Protein AF-A0AAV7MSV9-F1 (afdb_monomer)

pLDDT: mean 85.51, std 10.19, range [56.06, 96.44]

Sequence (179 aa):
MFDPTLIHHPNSTEWSPCEHVATYVTSKLRQPLDKLSRSRLRSEWPRPALPSNITATPSIDPNMLLFFTKFGKDPKKRVESLDHCQDKLLDLYGPLTSILDLAEEARIEGTNVDPVVLSNCAQRAICLLGNANSAMAQKRRKRLLLKIDPKLSNLASKEAGQEANGLLFGDSFIKDLSN

Secondary structure (DSSP, 8-state):
---GGG---SS-S-----HHHHHHHHHHTTPPPPHHHHHHHHHHSPPP--GGGTTSPPPPPHHHHHHHHHTT---HHHHHHHHHHHHHHHTTHHHHHHHHHHHHHHHHHT-PPPHHHHHHHHHHHHHHHHHHHHHHHHHHHHHHHHHH-GGGGGGGGS---GGGTT-SS-HHHHHHHT-

Foldseek 3Di:
DDDPVPDDPVPPPDDDDPPVVVVLLLVQLQDADDPVRLVVLCVVFPADDDPPPPLAQDDDDPVVCVVCVVVVDRCCVVVVLVSVLVNLLSSLRRLVVVLVVQVVVCVVVVHDRDVVSNVVSVSSSSNSNNNSNNSVLLVVQLVVVVVVPNVCSVVSNPGPPPQQVPPSQRPVNVVVVVD

Mean predicted aligned error: 7.22 Å

Nearest PDB structures (foldseek):
  2v0x-assembly1_A  TM=6.665E-01  e=8.083E-03  Mus musculus
  6c9k-assembly1_R  TM=3.406E-01  e=8.714E+00  synthetic construct

Radius of gyration: 20.29 Å; Cα contacts (8 Å, |Δi|>4): 143; chains: 1; bounding box: 52×47×54 Å

Solvent-accessible surface area (backbone atoms only — not comparable to full-atom values): 10341 Å² total; per-residue (Å²): 134,92,62,80,88,74,70,68,66,94,60,79,86,76,81,78,71,59,67,71,57,45,52,51,50,65,64,28,48,64,34,67,65,55,74,65,62,48,51,51,53,42,70,78,33,48,62,71,92,54,81,90,52,74,70,53,67,81,72,82,53,70,68,56,54,59,52,38,52,77,71,78,41,77,61,58,75,64,48,58,58,49,45,56,36,48,43,34,52,42,54,30,44,10,30,52,50,49,51,51,49,46,53,48,50,19,64,74,72,73,52,79,69,58,66,67,61,51,49,54,28,52,54,48,30,43,40,34,47,2,24,20,45,32,50,46,50,29,51,53,39,26,59,54,32,47,73,76,40,65,82,50,34,72,59,23,75,60,76,45,53,84,85,16,76,87,46,89,48,28,73,74,46,57,63,65,75,77,111

Organism: Pleurodeles waltl (NCBI:txid8319)

Structure (mmCIF, N/CA/C/O backbone):
data_AF-A0AAV7MSV9-F1
#
_entry.id   AF-A0AAV7MSV9-F1
#
loop_
_atom_site.group_PDB
_atom_site.id
_atom_site.type_symbol
_atom_site.label_atom_id
_atom_site.label_alt_id
_atom_site.label_comp_id
_atom_site.label_asym_id
_atom_site.label_entity_id
_atom_site.label_seq_id
_atom_site.pdbx_PDB_ins_code
_atom_site.Cartn_x
_atom_site.Cartn_y
_atom_site.Cartn_z
_atom_site.occupancy
_atom_site.B_iso_or_equiv
_atom_site.auth_seq_id
_atom_site.auth_comp_id
_atom_site.auth_asym_id
_atom_site.auth_atom_id
_atom_site.pdbx_PDB_model_num
ATOM 1 N N . MET A 1 1 ? -24.939 3.455 5.334 1.00 56.06 1 MET A N 1
ATOM 2 C CA . MET A 1 1 ? -24.531 3.723 3.936 1.00 56.06 1 MET A CA 1
ATOM 3 C C . MET A 1 1 ? -23.623 4.940 3.963 1.00 56.06 1 MET A C 1
ATOM 5 O O . MET A 1 1 ? -23.997 5.911 4.602 1.00 56.06 1 MET A O 1
ATOM 9 N N . PHE A 1 2 ? -22.425 4.856 3.388 1.00 66.31 2 PHE A N 1
ATOM 10 C CA . PHE A 1 2 ? -21.470 5.969 3.343 1.00 66.31 2 PHE A CA 1
ATOM 11 C C . PHE A 1 2 ? -21.874 6.963 2.245 1.00 66.31 2 PHE A C 1
ATOM 13 O O . PHE A 1 2 ? -22.124 6.535 1.119 1.00 66.31 2 PHE A O 1
ATOM 20 N N . ASP A 1 3 ? -21.931 8.256 2.570 1.00 75.31 3 ASP A N 1
ATOM 21 C CA . ASP A 1 3 ? -22.192 9.343 1.622 1.00 75.31 3 ASP A CA 1
ATOM 22 C C . ASP A 1 3 ? -20.957 10.266 1.540 1.00 75.31 3 ASP A C 1
ATOM 24 O O . ASP A 1 3 ? -20.647 10.960 2.513 1.00 75.31 3 ASP A O 1
ATOM 28 N N . PRO A 1 4 ? -20.229 10.285 0.408 1.00 70.62 4 PRO A N 1
ATOM 29 C CA . PRO A 1 4 ? -19.021 11.091 0.254 1.00 70.62 4 PRO A CA 1
ATOM 30 C C . PRO A 1 4 ? -19.283 12.604 0.279 1.00 70.62 4 PRO A C 1
ATOM 32 O O . PRO A 1 4 ? -18.341 13.369 0.483 1.00 70.62 4 PRO A O 1
ATOM 35 N N . THR A 1 5 ? -20.530 13.051 0.099 1.00 73.81 5 THR A N 1
ATOM 36 C CA . THR A 1 5 ? -20.892 14.478 0.129 1.00 73.81 5 THR A CA 1
ATOM 37 C C . THR A 1 5 ? -20.923 15.064 1.539 1.00 73.81 5 THR A C 1
ATOM 39 O O . THR A 1 5 ? -20.882 16.279 1.693 1.00 73.81 5 THR A O 1
ATOM 42 N N . LEU A 1 6 ? -20.921 14.213 2.570 1.00 68.44 6 LEU A N 1
ATOM 43 C CA . LEU A 1 6 ? -20.901 14.625 3.976 1.00 68.44 6 LEU A CA 1
ATOM 44 C C . LEU A 1 6 ? -19.478 14.805 4.531 1.00 68.44 6 LEU A C 1
ATOM 46 O O . LEU A 1 6 ? -19.308 15.178 5.693 1.00 68.44 6 LEU A O 1
ATOM 50 N N . ILE A 1 7 ? -18.439 14.547 3.726 1.00 63.84 7 ILE A N 1
ATOM 51 C CA . ILE A 1 7 ? -17.046 14.731 4.139 1.00 63.84 7 ILE A CA 1
ATOM 52 C C . ILE A 1 7 ? -16.669 16.201 3.967 1.00 63.84 7 ILE A C 1
ATOM 54 O O . ILE A 1 7 ? -16.191 16.629 2.917 1.00 63.84 7 ILE A O 1
ATOM 58 N N . HIS A 1 8 ? -16.830 16.973 5.035 1.00 61.22 8 HIS A N 1
ATOM 59 C CA . HIS A 1 8 ? -16.269 18.312 5.123 1.00 61.22 8 HIS A CA 1
ATOM 60 C C . HIS A 1 8 ? -15.162 18.329 6.170 1.00 61.22 8 HIS A C 1
ATOM 62 O O . HIS A 1 8 ? -15.413 18.177 7.364 1.00 61.22 8 HIS A O 1
ATOM 68 N N . HIS A 1 9 ? -13.918 18.537 5.728 1.00 62.22 9 HIS A N 1
ATOM 69 C CA . HIS A 1 9 ? -12.891 19.007 6.648 1.00 62.22 9 HIS A CA 1
ATOM 70 C C . HIS A 1 9 ? -13.276 20.442 7.047 1.00 62.22 9 HIS A C 1
ATOM 72 O O . HIS A 1 9 ? -13.425 21.272 6.148 1.00 62.22 9 HIS A O 1
ATOM 78 N N . PRO A 1 10 ? -13.442 20.762 8.343 1.00 62.03 10 PRO A N 1
ATOM 79 C CA . PRO A 1 10 ? -14.011 22.041 8.783 1.00 62.03 10 PRO A CA 1
ATOM 80 C C . PRO A 1 10 ? -13.219 23.282 8.325 1.00 62.03 10 PRO A C 1
ATOM 82 O O . PRO A 1 10 ? -13.766 24.376 8.315 1.00 62.03 10 PRO A O 1
ATOM 85 N N . ASN A 1 11 ? -11.969 23.107 7.872 1.00 57.50 11 ASN A N 1
ATOM 86 C CA . ASN A 1 11 ? -11.081 24.166 7.377 1.00 57.50 11 ASN A CA 1
ATOM 87 C C . ASN A 1 11 ? -10.547 23.820 5.971 1.00 57.50 11 ASN A C 1
ATOM 89 O O . ASN A 1 11 ? -9.389 23.432 5.829 1.00 57.50 11 ASN A O 1
ATOM 93 N N . SER A 1 12 ? -11.398 23.827 4.940 1.00 66.06 12 SER A N 1
ATOM 94 C CA . SER A 1 12 ? -11.126 23.126 3.670 1.00 66.06 12 SER A CA 1
ATOM 95 C C . SER A 1 12 ? -10.281 23.868 2.616 1.00 66.06 12 SER A C 1
ATOM 97 O O . SER A 1 12 ? -10.217 23.392 1.483 1.00 66.06 12 SER A O 1
ATOM 99 N N . THR A 1 13 ? -9.658 25.010 2.910 1.00 68.88 13 THR A N 1
ATOM 100 C CA . THR A 1 13 ? -8.859 25.720 1.889 1.00 68.88 13 THR A CA 1
ATOM 101 C C . THR A 1 13 ? -7.379 25.363 1.940 1.00 68.88 13 THR A C 1
ATOM 103 O O . THR A 1 13 ? -6.804 25.104 0.890 1.00 68.88 13 THR A O 1
ATOM 106 N N . GLU A 1 14 ? -6.785 25.225 3.125 1.00 69.75 14 GLU A N 1
ATOM 107 C CA . GLU A 1 14 ? -5.414 24.733 3.299 1.00 69.75 14 GLU A CA 1
ATOM 108 C C . GLU A 1 14 ? -5.310 23.987 4.631 1.00 69.75 14 GLU A C 1
ATOM 110 O O . GLU A 1 14 ? -5.463 24.568 5.705 1.00 69.75 14 GLU A O 1
ATOM 115 N N . TRP A 1 15 ? -5.057 22.681 4.571 1.00 79.38 15 TRP A N 1
ATOM 116 C CA . TRP A 1 15 ? -4.716 21.889 5.747 1.00 79.38 15 TRP A CA 1
ATOM 117 C C . TRP A 1 15 ? -3.303 21.348 5.587 1.00 79.38 15 TRP A C 1
ATOM 119 O O . TRP A 1 15 ? -2.993 20.685 4.597 1.00 79.38 15 TRP A O 1
ATOM 129 N N . SER A 1 16 ? -2.470 21.610 6.591 1.00 83.25 16 SER A N 1
ATOM 130 C CA . SER A 1 16 ? -1.145 21.016 6.725 1.00 83.25 16 SER A CA 1
ATOM 131 C C . SER A 1 16 ? -1.098 20.196 8.013 1.00 83.25 16 SER A C 1
ATOM 133 O O . SER A 1 16 ? -1.544 20.685 9.057 1.00 83.25 16 SER A O 1
ATOM 135 N N . PRO A 1 17 ? -0.563 18.963 7.982 1.00 87.50 17 PRO A N 1
ATOM 136 C CA . PRO A 1 17 ? -0.344 18.198 9.200 1.00 87.50 17 PRO A CA 1
ATOM 137 C C . PRO A 1 17 ? 0.711 18.876 10.084 1.00 87.50 17 PRO A C 1
ATOM 139 O O . PRO A 1 17 ? 1.533 19.659 9.606 1.00 87.50 17 PRO A O 1
ATOM 142 N N . CYS A 1 18 ? 0.741 18.529 11.373 1.00 90.94 18 CYS A N 1
ATOM 143 C CA . CYS A 1 18 ? 1.842 18.947 12.239 1.00 90.94 18 CYS A CA 1
ATOM 144 C C . CYS A 1 18 ? 3.184 18.378 11.741 1.00 90.94 18 CYS A C 1
ATOM 146 O O . CYS A 1 18 ? 3.224 17.344 11.066 1.00 90.94 18 CYS A O 1
ATOM 148 N N . GLU A 1 19 ? 4.289 19.029 12.109 1.00 93.69 19 GLU A N 1
ATOM 149 C CA . GLU A 1 19 ? 5.639 18.715 11.618 1.00 93.69 19 GLU A CA 1
ATOM 150 C C . GLU A 1 19 ? 6.012 17.232 11.767 1.00 93.69 19 GLU A C 1
ATOM 152 O O . GLU A 1 19 ? 6.563 16.627 10.845 1.00 93.69 19 GLU A O 1
ATOM 157 N N . HIS A 1 20 ? 5.653 16.617 12.896 1.00 92.50 20 HIS A N 1
ATOM 158 C CA . HIS A 1 20 ? 5.922 15.203 13.147 1.00 92.50 20 HIS A CA 1
ATOM 159 C C . HIS A 1 20 ? 5.233 14.290 12.119 1.00 92.50 20 HIS A C 1
ATOM 161 O O . HIS A 1 20 ? 5.861 13.399 11.543 1.00 92.50 20 HIS A O 1
ATOM 167 N N . VAL A 1 21 ? 3.950 14.541 11.841 1.00 92.31 21 VAL A N 1
ATOM 168 C CA . VAL A 1 21 ? 3.174 13.776 10.856 1.00 92.31 21 VAL A CA 1
ATOM 169 C C . VAL A 1 21 ? 3.671 14.071 9.441 1.00 92.31 21 VAL A C 1
ATOM 171 O O . VAL A 1 21 ? 3.863 13.136 8.665 1.00 92.31 21 VAL A O 1
ATOM 174 N N . ALA A 1 22 ? 3.949 15.337 9.116 1.00 91.62 22 ALA A N 1
ATOM 175 C CA . ALA A 1 22 ? 4.503 15.738 7.822 1.00 91.62 22 ALA A CA 1
ATOM 176 C C . ALA A 1 22 ? 5.826 15.013 7.522 1.00 91.62 22 ALA A C 1
ATOM 178 O O . ALA A 1 22 ? 5.999 14.433 6.445 1.00 91.62 22 ALA A O 1
ATOM 179 N N . THR A 1 23 ? 6.731 14.982 8.503 1.00 91.75 23 THR A N 1
ATOM 180 C CA . THR A 1 23 ? 8.033 14.308 8.417 1.00 91.75 23 THR A CA 1
ATOM 181 C C . THR A 1 23 ? 7.860 12.806 8.226 1.00 91.75 23 THR A C 1
ATOM 183 O O . THR A 1 23 ? 8.452 12.220 7.314 1.00 91.75 23 THR A O 1
ATOM 186 N N . TYR A 1 24 ? 7.001 12.174 9.033 1.00 91.81 24 TYR A N 1
ATOM 187 C CA . TYR A 1 24 ? 6.728 10.745 8.918 1.00 91.81 24 TYR A CA 1
ATOM 188 C C . TYR A 1 24 ? 6.189 10.391 7.527 1.00 91.81 24 TYR A C 1
ATOM 190 O O . TYR A 1 24 ? 6.774 9.560 6.830 1.00 91.81 24 TYR A O 1
ATOM 198 N N . VAL A 1 25 ? 5.125 11.066 7.086 1.00 91.31 25 VAL A N 1
ATOM 199 C CA . VAL A 1 25 ? 4.475 10.832 5.788 1.00 91.31 25 VAL A CA 1
ATOM 200 C C . VAL A 1 25 ? 5.466 11.016 4.640 1.00 91.31 25 VAL A C 1
ATOM 202 O O . VAL A 1 25 ? 5.578 10.138 3.781 1.00 91.31 25 VAL A O 1
ATOM 205 N N . THR A 1 26 ? 6.244 12.099 4.658 1.00 88.50 26 THR A N 1
ATOM 206 C CA . THR A 1 26 ? 7.254 12.388 3.629 1.00 88.50 26 THR A CA 1
ATOM 207 C C . THR A 1 26 ? 8.329 11.304 3.570 1.00 88.50 26 THR A C 1
ATOM 209 O O . THR A 1 26 ? 8.718 10.879 2.481 1.00 88.50 26 THR A O 1
ATOM 212 N N . SER A 1 27 ? 8.772 10.801 4.727 1.00 87.69 27 SER A N 1
ATOM 213 C CA . SER A 1 27 ? 9.779 9.736 4.792 1.00 87.69 27 SER A CA 1
ATOM 214 C C . SER A 1 27 ? 9.257 8.377 4.312 1.00 87.69 27 SER A C 1
ATOM 216 O O . SER A 1 27 ? 10.019 7.595 3.748 1.00 87.69 27 SER A O 1
ATOM 218 N N . LYS A 1 28 ? 7.963 8.081 4.509 1.00 90.38 28 LYS A N 1
ATOM 219 C CA . LYS A 1 28 ? 7.389 6.749 4.255 1.00 90.38 28 LYS A CA 1
ATOM 220 C C . LYS A 1 28 ? 6.715 6.599 2.901 1.00 90.38 28 LYS A C 1
ATOM 222 O O . LYS A 1 28 ? 6.811 5.525 2.316 1.00 90.38 28 LYS A O 1
ATOM 227 N N . LEU A 1 29 ? 6.104 7.644 2.343 1.00 85.19 29 LEU A N 1
ATOM 228 C CA . LEU A 1 29 ? 5.330 7.555 1.090 1.00 85.19 29 LEU A CA 1
ATOM 229 C C . LEU A 1 29 ? 6.141 7.220 -0.173 1.00 85.19 29 LEU A C 1
ATOM 231 O O . LEU A 1 29 ? 5.560 6.935 -1.226 1.00 85.19 29 LEU A O 1
ATOM 235 N N . ARG A 1 30 ? 7.471 7.266 -0.095 1.00 77.75 30 ARG A N 1
ATOM 236 C CA . ARG A 1 30 ? 8.375 6.866 -1.185 1.00 77.75 30 ARG A CA 1
ATOM 237 C C . ARG A 1 30 ? 9.290 5.707 -0.800 1.00 77.75 30 ARG A C 1
ATOM 239 O O . ARG A 1 30 ? 10.125 5.306 -1.606 1.00 77.75 30 ARG A O 1
ATOM 246 N N . GLN A 1 31 ? 9.114 5.139 0.392 1.00 84.81 31 GLN A N 1
ATOM 247 C CA . GLN A 1 31 ? 9.976 4.081 0.890 1.00 84.81 31 GLN A CA 1
ATOM 248 C C . GLN A 1 31 ? 9.454 2.702 0.440 1.00 84.81 31 GLN A C 1
ATOM 250 O O . GLN A 1 31 ? 8.341 2.313 0.807 1.00 84.81 31 GLN A O 1
ATOM 255 N N . PRO A 1 32 ? 10.230 1.924 -0.335 1.00 89.19 32 PRO A N 1
ATOM 256 C CA . PRO A 1 32 ? 9.920 0.529 -0.590 1.00 89.19 32 PRO A CA 1
ATOM 257 C C . PRO A 1 32 ? 10.093 -0.277 0.697 1.00 89.19 32 PRO A C 1
ATOM 259 O O . PRO A 1 32 ? 10.979 -0.015 1.510 1.00 89.19 32 PRO A O 1
ATOM 262 N N . LEU A 1 33 ? 9.265 -1.304 0.856 1.00 91.62 33 LEU A N 1
ATOM 263 C CA . LEU A 1 33 ? 9.441 -2.288 1.917 1.00 91.62 33 LEU A CA 1
ATOM 264 C C . LEU A 1 33 ? 10.055 -3.553 1.336 1.00 91.62 33 LEU A C 1
ATOM 266 O O . LEU A 1 33 ? 9.611 -4.054 0.294 1.00 91.62 33 LEU A O 1
ATOM 270 N N . ASP A 1 34 ? 11.031 -4.103 2.051 1.00 92.00 34 ASP A N 1
ATOM 271 C CA . ASP A 1 34 ? 11.522 -5.442 1.775 1.00 92.00 34 ASP A CA 1
ATOM 272 C C . ASP A 1 34 ? 10.428 -6.497 2.041 1.00 92.00 34 ASP A C 1
ATOM 274 O O . ASP A 1 34 ? 9.376 -6.239 2.643 1.00 92.00 34 ASP A O 1
ATOM 278 N N . LYS A 1 35 ? 10.666 -7.716 1.549 1.00 91.44 35 LYS A N 1
ATOM 279 C CA . LYS A 1 35 ? 9.693 -8.810 1.625 1.00 91.44 35 LYS A CA 1
ATOM 280 C C . LYS A 1 35 ? 9.361 -9.193 3.072 1.00 91.44 35 LYS A C 1
ATOM 282 O O . LYS A 1 35 ? 8.201 -9.497 3.344 1.00 91.44 35 LYS A O 1
ATOM 287 N N . LEU A 1 36 ? 10.343 -9.183 3.972 1.00 94.06 36 LEU A N 1
ATOM 288 C CA . LEU A 1 36 ? 10.180 -9.594 5.365 1.00 94.06 36 LEU A CA 1
ATOM 289 C C . LEU A 1 36 ? 9.395 -8.540 6.149 1.00 94.06 36 LEU A C 1
ATOM 291 O O . LEU A 1 36 ? 8.396 -8.882 6.780 1.00 94.06 36 LEU A O 1
ATOM 295 N N . SER A 1 37 ? 9.757 -7.263 6.014 1.00 93.62 37 SER A N 1
ATOM 296 C CA . SER A 1 37 ? 9.026 -6.143 6.617 1.00 93.62 37 SER A CA 1
ATOM 297 C C . SER A 1 37 ? 7.573 -6.107 6.148 1.00 93.62 37 SER A C 1
ATOM 299 O O . SER A 1 37 ? 6.653 -6.026 6.961 1.00 93.62 37 SER A O 1
ATOM 301 N N . ARG A 1 38 ? 7.336 -6.256 4.838 1.00 94.06 38 ARG A N 1
ATOM 302 C CA . ARG A 1 38 ? 5.976 -6.339 4.287 1.00 94.06 38 ARG A CA 1
ATOM 303 C C . ARG A 1 38 ? 5.208 -7.541 4.844 1.00 94.06 38 ARG A C 1
ATOM 305 O O . ARG A 1 38 ? 4.040 -7.401 5.191 1.00 94.06 38 ARG A O 1
ATOM 312 N N . SER A 1 39 ? 5.842 -8.713 4.908 1.00 93.81 39 SER A N 1
ATOM 313 C CA . SER A 1 39 ? 5.207 -9.931 5.424 1.00 93.81 39 SER A CA 1
ATOM 314 C C . SER A 1 39 ? 4.791 -9.773 6.883 1.00 93.81 39 SER A C 1
ATOM 316 O O . SER A 1 39 ? 3.680 -10.155 7.234 1.00 93.81 39 SER A O 1
ATOM 318 N N . ARG A 1 40 ? 5.651 -9.169 7.708 1.00 94.31 40 ARG A N 1
ATOM 319 C CA . ARG A 1 40 ? 5.356 -8.889 9.115 1.00 94.31 40 ARG A CA 1
ATOM 320 C C . ARG A 1 40 ? 4.170 -7.936 9.271 1.00 94.31 40 ARG A C 1
ATOM 322 O O . ARG A 1 40 ? 3.261 -8.213 10.045 1.00 94.31 40 ARG A O 1
ATOM 329 N N . LEU A 1 41 ? 4.141 -6.843 8.505 1.00 92.88 41 LEU A N 1
ATOM 330 C CA . LEU A 1 41 ? 3.010 -5.909 8.543 1.00 92.88 41 LEU A CA 1
ATOM 331 C C . LEU A 1 41 ? 1.689 -6.597 8.174 1.00 92.88 41 LEU A C 1
ATOM 333 O O . LEU A 1 41 ? 0.677 -6.366 8.828 1.00 92.88 41 LEU A O 1
ATOM 337 N N . ARG A 1 42 ? 1.714 -7.484 7.171 1.00 92.50 42 ARG A N 1
ATOM 338 C CA . ARG A 1 42 ? 0.543 -8.269 6.755 1.00 92.50 42 ARG A CA 1
ATOM 339 C C . ARG A 1 42 ? 0.093 -9.296 7.790 1.00 92.50 42 ARG A C 1
ATOM 341 O O . ARG A 1 42 ? -1.092 -9.595 7.833 1.00 92.50 42 ARG A O 1
ATOM 348 N N . SER A 1 43 ? 1.008 -9.879 8.564 1.00 91.88 43 SER A N 1
ATOM 349 C CA . SER A 1 43 ? 0.635 -10.840 9.609 1.00 91.88 43 SER A CA 1
ATOM 350 C C . SER A 1 43 ? 0.057 -10.157 10.842 1.00 91.88 43 SER A C 1
ATOM 352 O O . SER A 1 43 ? -0.816 -10.725 11.482 1.00 91.88 43 SER A O 1
ATOM 354 N N . GLU A 1 44 ? 0.538 -8.955 11.173 1.00 90.62 44 GLU A N 1
ATOM 355 C CA . GLU A 1 44 ? 0.004 -8.170 12.292 1.00 90.62 44 GLU A CA 1
ATOM 356 C C . GLU A 1 44 ? -1.392 -7.606 11.975 1.00 90.62 44 GLU A C 1
ATOM 358 O O . GLU A 1 44 ? -2.241 -7.566 12.856 1.00 90.62 44 GLU A O 1
ATOM 363 N N . TRP A 1 45 ? -1.633 -7.198 10.722 1.00 88.69 45 TRP A N 1
ATOM 364 C CA . TRP A 1 45 ? -2.899 -6.602 10.275 1.00 88.69 45 TRP A CA 1
ATOM 365 C C . TRP A 1 45 ? -3.342 -7.246 8.957 1.00 88.69 45 TRP A C 1
ATOM 367 O O . TRP A 1 45 ? -3.093 -6.696 7.875 1.00 88.69 45 TRP A O 1
ATOM 377 N N . PRO A 1 46 ? -3.935 -8.450 9.017 1.00 91.31 46 PRO A N 1
ATOM 378 C CA . PRO A 1 46 ? -4.345 -9.167 7.823 1.00 91.31 46 PRO A CA 1
ATOM 379 C C . PRO A 1 46 ? -5.487 -8.440 7.114 1.00 91.31 46 PRO A C 1
ATOM 381 O O . PRO A 1 46 ? -6.267 -7.706 7.717 1.00 91.31 46 PRO A O 1
ATOM 384 N N . ARG A 1 47 ? -5.613 -8.678 5.806 1.00 92.06 47 ARG A N 1
ATOM 385 C CA . ARG A 1 47 ? -6.810 -8.251 5.074 1.00 92.06 47 ARG A CA 1
ATOM 386 C C . ARG A 1 47 ? -8.028 -8.966 5.667 1.00 92.06 47 ARG A C 1
ATOM 388 O O . ARG A 1 47 ? -7.918 -10.160 5.960 1.00 92.06 47 ARG A O 1
ATOM 395 N N . PRO A 1 48 ? -9.180 -8.293 5.792 1.00 91.25 48 PRO A N 1
ATOM 396 C CA . PRO A 1 48 ? -10.372 -8.936 6.315 1.00 91.25 48 PRO A CA 1
ATOM 397 C C . PRO A 1 48 ? -10.848 -10.037 5.363 1.00 91.25 48 PRO A C 1
ATOM 399 O O . PRO A 1 48 ? -10.791 -9.902 4.131 1.00 91.25 48 PRO A O 1
ATOM 402 N N . ALA A 1 49 ? -11.321 -11.132 5.955 1.00 90.06 49 ALA A N 1
ATOM 403 C CA . ALA A 1 49 ? -11.936 -12.240 5.243 1.00 90.06 49 ALA A CA 1
ATOM 404 C C . ALA A 1 49 ? -13.392 -11.879 4.927 1.00 90.06 49 ALA A C 1
ATOM 406 O O . ALA A 1 49 ? -14.270 -11.984 5.779 1.00 90.06 49 ALA A O 1
ATOM 407 N N . LEU A 1 50 ? -13.633 -11.415 3.700 1.00 89.56 50 LEU A N 1
ATOM 408 C CA . LEU A 1 50 ? -14.951 -10.989 3.234 1.00 89.56 50 LEU A CA 1
ATOM 409 C C . LEU A 1 50 ? -15.499 -11.949 2.168 1.00 89.56 50 LEU A C 1
ATOM 411 O O . LEU A 1 50 ? -14.711 -12.577 1.449 1.00 89.56 50 LEU A O 1
ATOM 415 N N . PRO A 1 51 ? -16.836 -12.046 2.018 1.00 90.75 51 PRO A N 1
ATOM 416 C CA . PRO A 1 51 ? -17.451 -12.825 0.950 1.00 90.75 51 PRO A CA 1
ATOM 417 C C . PRO A 1 51 ? -16.912 -12.447 -0.433 1.00 90.75 51 PRO A C 1
ATOM 419 O O . PRO A 1 51 ? -16.474 -11.319 -0.673 1.00 90.75 51 PRO A O 1
ATOM 422 N N . SER A 1 52 ? -16.958 -13.405 -1.358 1.00 84.44 52 SER A N 1
ATOM 423 C CA . SER A 1 52 ? -16.538 -13.223 -2.756 1.00 84.44 52 SER A CA 1
ATOM 424 C C . SER A 1 52 ? -15.065 -12.833 -2.954 1.00 84.44 52 SER A C 1
ATOM 426 O O . SER A 1 52 ? -14.697 -12.419 -4.050 1.00 84.44 52 SER A O 1
ATOM 428 N N . ASN A 1 53 ? -14.210 -12.980 -1.932 1.00 84.50 53 ASN A N 1
ATOM 429 C CA . ASN A 1 53 ? -12.771 -12.694 -1.999 1.00 84.50 53 ASN A CA 1
ATOM 430 C C . ASN A 1 53 ? -12.439 -11.287 -2.533 1.00 84.50 53 ASN A C 1
ATOM 432 O O . ASN A 1 53 ? -11.419 -11.095 -3.193 1.00 84.50 53 ASN A O 1
ATOM 436 N N . ILE A 1 54 ? -13.271 -10.285 -2.232 1.00 86.62 54 ILE A N 1
ATOM 437 C CA . ILE A 1 54 ? -13.116 -8.917 -2.765 1.00 86.62 54 ILE A CA 1
ATOM 438 C C . ILE A 1 54 ? -11.804 -8.226 -2.348 1.00 86.62 54 ILE A C 1
ATOM 440 O O . ILE A 1 54 ? -11.391 -7.250 -2.967 1.00 86.62 54 ILE A O 1
ATOM 444 N N . THR A 1 55 ? -11.137 -8.733 -1.308 1.00 87.62 55 THR A N 1
ATOM 445 C CA . THR A 1 55 ? -9.843 -8.244 -0.805 1.00 87.62 55 THR A CA 1
ATOM 446 C C . THR A 1 55 ? -8.639 -8.987 -1.400 1.00 87.62 55 THR A C 1
ATOM 448 O O . THR A 1 55 ? -7.482 -8.653 -1.107 1.00 87.62 55 THR A O 1
ATOM 451 N N . ALA A 1 56 ? -8.876 -10.000 -2.238 1.00 88.19 56 ALA A N 1
ATOM 452 C CA . ALA A 1 56 ? -7.836 -10.731 -2.946 1.00 88.19 56 ALA A CA 1
ATOM 453 C C . ALA A 1 56 ? -7.458 -10.028 -4.254 1.00 88.19 56 ALA A C 1
ATOM 455 O O . ALA A 1 56 ? -8.279 -9.390 -4.910 1.00 88.19 56 ALA A O 1
ATOM 456 N N . THR A 1 57 ? -6.196 -10.175 -4.655 1.00 90.31 57 THR A N 1
ATOM 457 C CA . THR A 1 57 ? -5.759 -9.767 -5.993 1.00 90.31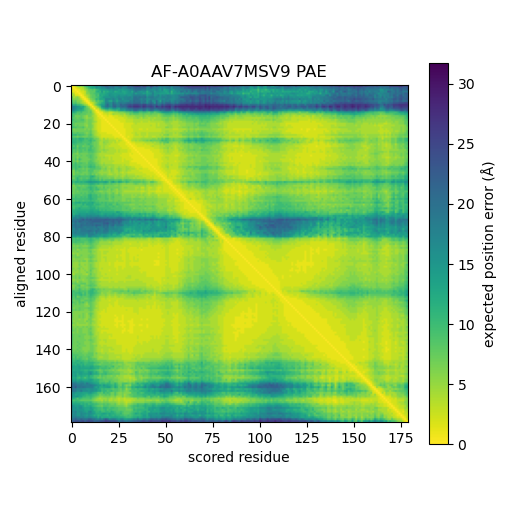 57 THR A CA 1
ATOM 458 C C . THR A 1 57 ? -6.389 -10.723 -7.008 1.00 90.31 57 THR A C 1
ATOM 460 O O . THR A 1 57 ? -6.148 -11.930 -6.898 1.00 90.31 57 THR A O 1
ATOM 463 N N . PRO A 1 58 ? -7.189 -10.238 -7.975 1.00 87.44 58 PRO A N 1
ATOM 464 C CA . PRO A 1 58 ? -7.788 -11.098 -8.986 1.00 87.44 58 PRO A CA 1
ATOM 465 C C . PRO A 1 58 ? -6.709 -11.850 -9.763 1.00 87.44 58 PRO A C 1
ATOM 467 O O . PRO A 1 58 ? -5.705 -11.269 -10.166 1.00 87.44 58 PRO A O 1
ATOM 470 N N . SER A 1 59 ? -6.918 -13.146 -9.968 1.00 86.31 59 SER A N 1
ATOM 471 C CA . SER A 1 59 ? -6.066 -13.965 -10.832 1.00 86.31 59 SER A CA 1
ATOM 472 C C . SER A 1 59 ? -6.699 -14.079 -12.214 1.00 86.31 59 SER A C 1
ATOM 474 O O . SER A 1 59 ? -7.919 -14.027 -12.342 1.00 86.31 59 SER A O 1
ATOM 476 N N . ILE A 1 60 ? -5.883 -14.258 -13.253 1.00 84.81 60 ILE A N 1
ATOM 477 C CA . ILE A 1 60 ? -6.408 -14.532 -14.597 1.00 84.81 60 ILE A CA 1
ATOM 478 C C . ILE A 1 60 ? -7.133 -15.878 -14.592 1.00 84.81 60 ILE A C 1
ATOM 480 O O . ILE A 1 60 ? -6.585 -16.873 -14.112 1.00 84.81 60 ILE A O 1
ATOM 484 N N . ASP A 1 61 ? -8.313 -15.924 -15.209 1.00 88.06 61 ASP A N 1
ATOM 485 C CA . ASP A 1 61 ? -9.059 -17.166 -15.378 1.00 88.06 61 ASP A CA 1
ATOM 486 C C . ASP A 1 61 ? -8.229 -18.219 -16.134 1.00 88.06 61 ASP A C 1
ATOM 488 O O . ASP A 1 61 ? -7.678 -17.925 -17.206 1.00 88.06 61 ASP A O 1
ATOM 492 N N . PRO A 1 62 ? -8.193 -19.481 -15.666 1.00 87.75 62 PRO A N 1
ATOM 493 C CA . PRO A 1 62 ? -7.496 -20.558 -16.367 1.00 87.75 62 PRO A CA 1
ATOM 494 C C . PRO A 1 62 ? -7.927 -20.705 -17.835 1.00 87.75 62 PRO A C 1
ATOM 496 O O . PRO A 1 62 ? -7.095 -20.911 -18.718 1.00 87.75 62 PRO A O 1
ATOM 499 N N . ASN A 1 63 ? -9.217 -20.513 -18.123 1.00 89.62 63 ASN A N 1
ATOM 500 C CA . ASN A 1 63 ? -9.752 -20.567 -19.486 1.00 89.62 63 ASN A CA 1
ATOM 501 C C . ASN A 1 63 ? -9.250 -19.413 -20.365 1.00 89.62 63 ASN A C 1
ATOM 503 O O . ASN A 1 63 ? -8.976 -19.616 -21.549 1.00 89.62 63 ASN A O 1
ATOM 507 N N . MET A 1 64 ? -9.065 -18.221 -19.793 1.00 86.44 64 MET A N 1
ATOM 508 C CA . MET A 1 64 ? -8.488 -17.086 -20.512 1.00 86.44 64 MET A CA 1
ATOM 509 C C . MET A 1 64 ? -7.002 -17.308 -20.790 1.00 86.44 64 MET A C 1
ATOM 511 O O . MET A 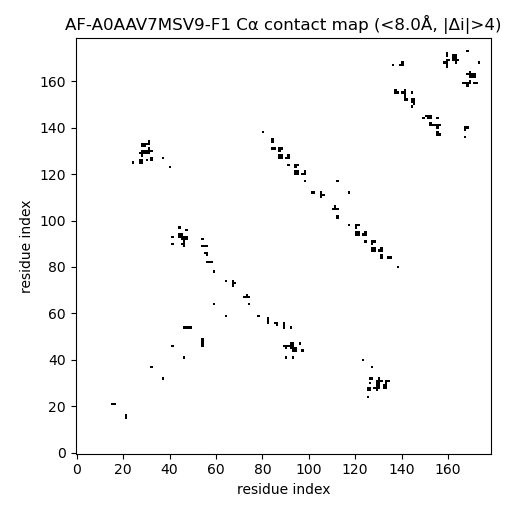1 64 ? -6.540 -17.014 -21.891 1.00 86.44 64 MET A O 1
ATOM 515 N N . LEU A 1 65 ? -6.256 -17.905 -19.853 1.00 84.38 65 LEU A N 1
ATOM 516 C CA . LEU A 1 65 ? -4.870 -18.322 -20.098 1.00 84.38 65 LEU A CA 1
ATOM 517 C C . LEU A 1 65 ? -4.776 -19.290 -21.287 1.00 84.38 65 LEU A C 1
ATOM 519 O O . LEU A 1 65 ? -3.956 -19.068 -22.178 1.00 84.38 65 LEU A O 1
ATOM 523 N N . LEU A 1 66 ? -5.639 -20.312 -21.336 1.00 85.06 66 LEU A N 1
ATOM 524 C CA . LEU A 1 66 ? -5.719 -21.260 -22.457 1.00 85.06 66 LEU A CA 1
ATOM 525 C C . LEU A 1 66 ? -6.121 -20.588 -23.774 1.00 85.06 66 LEU A C 1
ATOM 527 O O . LEU A 1 66 ? -5.682 -21.002 -24.845 1.00 85.06 66 LEU A O 1
ATOM 531 N N . PHE A 1 67 ? -6.972 -19.566 -23.721 1.00 85.88 67 PHE A N 1
ATOM 532 C CA . PHE A 1 67 ? -7.322 -18.785 -24.899 1.00 85.88 67 PHE A CA 1
ATOM 533 C C . PHE A 1 67 ? -6.113 -17.994 -25.413 1.00 85.88 67 PHE A C 1
ATOM 535 O O . PHE A 1 67 ? -5.804 -18.063 -26.598 1.00 85.88 67 PHE A O 1
ATOM 542 N N . PHE A 1 68 ? -5.382 -17.293 -24.544 1.00 83.31 68 PHE A N 1
ATOM 543 C CA . PHE A 1 68 ? -4.240 -16.468 -24.951 1.00 83.31 68 PHE A CA 1
ATOM 544 C C . PHE A 1 68 ? -3.067 -17.275 -25.516 1.00 83.31 68 PHE A C 1
ATOM 546 O O . PHE A 1 68 ? -2.444 -16.831 -26.486 1.00 83.31 68 PHE A O 1
ATOM 553 N N . THR A 1 69 ? -2.800 -18.470 -24.978 1.00 81.88 69 THR A N 1
ATOM 554 C CA . THR A 1 69 ? -1.745 -19.352 -25.505 1.00 81.88 69 THR A CA 1
ATOM 555 C C . THR A 1 69 ? -2.009 -19.767 -26.952 1.00 81.88 69 THR A C 1
ATOM 557 O O . THR A 1 69 ? -1.059 -19.848 -27.730 1.00 81.88 69 THR A O 1
ATOM 560 N N . LYS A 1 70 ? -3.278 -19.923 -27.363 1.00 83.75 70 LYS A N 1
ATOM 561 C CA . LYS A 1 70 ? -3.652 -20.201 -28.766 1.00 83.75 70 LYS A CA 1
ATOM 562 C C . LYS A 1 70 ? -3.253 -19.082 -29.735 1.00 83.75 70 LYS A C 1
ATOM 564 O O . LYS A 1 70 ? -3.055 -19.353 -30.912 1.00 83.75 70 LYS A O 1
ATOM 569 N N . PHE A 1 71 ? -3.097 -17.846 -29.257 1.00 81.62 71 PHE A N 1
ATOM 570 C CA . PHE A 1 71 ? -2.660 -16.699 -30.067 1.00 81.62 71 PHE A CA 1
ATOM 571 C C . PH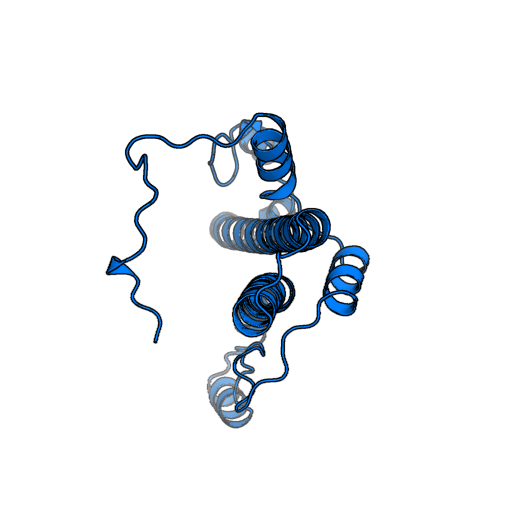E A 1 71 ? -1.151 -16.427 -29.972 1.00 81.62 71 PHE A C 1
ATOM 573 O O . PHE A 1 71 ? -0.699 -15.348 -30.360 1.00 81.62 71 PHE A O 1
ATOM 580 N N . GLY A 1 72 ? -0.365 -17.356 -29.412 1.00 72.25 72 GLY A N 1
ATOM 581 C CA . GLY A 1 72 ? 1.089 -17.211 -29.277 1.00 72.25 72 GLY A CA 1
ATOM 582 C C . GLY A 1 72 ? 1.525 -16.073 -28.345 1.00 72.25 72 GLY A C 1
ATOM 583 O O . GLY A 1 72 ? 2.690 -15.681 -28.347 1.00 72.25 72 GLY A O 1
ATOM 584 N N . LYS A 1 73 ? 0.603 -15.516 -27.550 1.00 68.50 73 LYS A N 1
ATOM 585 C CA . LYS A 1 73 ? 0.904 -14.492 -26.548 1.00 68.50 73 LYS A CA 1
ATOM 586 C C . LYS A 1 73 ? 0.999 -15.173 -25.193 1.00 68.50 73 LYS A C 1
ATOM 588 O O . LYS A 1 73 ? 0.051 -15.826 -24.777 1.00 68.50 73 LYS A O 1
ATOM 593 N N . ASP A 1 74 ? 2.115 -14.985 -24.496 1.00 68.88 74 ASP A N 1
ATOM 594 C CA . ASP A 1 74 ? 2.213 -15.313 -23.074 1.00 68.88 74 ASP A CA 1
ATOM 595 C C . ASP A 1 74 ? 1.740 -14.098 -22.250 1.00 68.88 74 ASP A C 1
ATOM 597 O O . ASP A 1 74 ? 2.493 -13.129 -22.084 1.00 68.88 74 ASP A O 1
ATOM 601 N N . PRO A 1 75 ? 0.482 -14.080 -21.770 1.00 67.94 75 PRO A N 1
ATOM 602 C CA . PRO A 1 75 ? -0.048 -12.963 -20.994 1.00 67.94 75 PRO A CA 1
ATOM 603 C C . PRO A 1 75 ? 0.604 -12.864 -19.608 1.00 67.94 75 PRO A C 1
ATOM 605 O O . PRO A 1 75 ? 0.555 -11.790 -19.001 1.00 67.94 75 PRO A O 1
ATOM 608 N N . LYS A 1 76 ? 1.235 -13.943 -19.113 1.00 67.50 76 LYS A N 1
ATOM 609 C CA . LYS A 1 76 ? 1.666 -14.066 -17.716 1.00 67.50 76 LYS A CA 1
ATOM 610 C C . LYS A 1 76 ? 2.621 -12.950 -17.319 1.00 67.50 76 LYS A C 1
ATOM 612 O O . LYS A 1 76 ? 2.341 -12.221 -16.377 1.00 67.50 76 LYS A O 1
ATOM 617 N N . LYS A 1 77 ? 3.653 -12.676 -18.126 1.00 64.12 77 LYS A N 1
ATOM 618 C CA . LYS A 1 77 ? 4.660 -11.645 -17.802 1.00 64.12 77 LYS A CA 1
ATOM 619 C C . LYS A 1 77 ? 4.095 -10.230 -17.636 1.00 64.12 77 LYS A C 1
ATOM 621 O O . LYS A 1 77 ? 4.654 -9.431 -16.883 1.00 64.12 77 LYS A O 1
ATOM 626 N N . ARG A 1 78 ? 3.034 -9.867 -18.372 1.00 62.25 78 ARG A N 1
ATOM 627 C CA . ARG A 1 78 ? 2.422 -8.529 -18.255 1.00 62.25 78 ARG A CA 1
ATOM 628 C C . ARG A 1 78 ? 1.477 -8.450 -17.067 1.00 62.25 78 ARG A C 1
ATOM 630 O O . ARG A 1 78 ? 1.507 -7.439 -16.366 1.00 62.25 78 ARG A O 1
ATOM 637 N N . VAL A 1 79 ? 0.691 -9.494 -16.832 1.00 64.25 79 VAL A N 1
ATOM 638 C CA . VAL A 1 79 ? -0.299 -9.502 -15.752 1.00 64.25 79 VAL A CA 1
ATOM 639 C C . VAL A 1 79 ? 0.361 -9.686 -14.387 1.00 64.25 79 VAL A C 1
ATOM 641 O O . VAL A 1 79 ? 0.147 -8.843 -13.524 1.00 64.25 79 VAL A O 1
ATOM 644 N N . GLU A 1 80 ? 1.344 -10.587 -14.261 1.00 69.75 80 GLU A N 1
ATOM 645 C CA . GLU A 1 80 ? 2.165 -10.759 -13.044 1.00 69.75 80 GLU A CA 1
ATOM 646 C C . GLU A 1 80 ? 2.759 -9.431 -12.540 1.00 69.75 80 GLU A C 1
ATOM 648 O O . GLU A 1 80 ? 2.966 -9.209 -11.346 1.00 69.75 80 GLU A O 1
ATOM 653 N N . SER A 1 81 ? 3.054 -8.516 -13.469 1.00 72.12 81 SER A N 1
ATOM 654 C CA . SER A 1 81 ? 3.622 -7.214 -13.144 1.00 72.12 81 SER A CA 1
ATOM 655 C C . SER A 1 81 ? 2.630 -6.261 -12.470 1.00 72.12 81 SER A C 1
ATOM 657 O O . SER A 1 81 ? 3.053 -5.498 -11.600 1.00 72.12 81 SER A O 1
ATOM 659 N N . LEU A 1 82 ? 1.356 -6.297 -12.866 1.00 82.44 82 LEU A N 1
ATOM 660 C CA . LEU A 1 82 ? 0.291 -5.458 -12.316 1.00 82.44 82 LEU A CA 1
ATOM 661 C C . LEU A 1 82 ? -0.318 -6.100 -11.074 1.00 82.44 82 LEU A C 1
ATOM 663 O O . LEU A 1 82 ? -0.532 -5.386 -10.097 1.00 82.44 82 LEU A O 1
ATOM 667 N N . ASP A 1 83 ? -0.457 -7.427 -11.063 1.00 86.50 83 ASP A N 1
ATOM 668 C CA . ASP A 1 83 ? -0.912 -8.199 -9.904 1.00 86.50 83 ASP A CA 1
ATOM 669 C C . ASP A 1 83 ? -0.051 -7.887 -8.683 1.00 86.50 83 ASP A C 1
ATOM 671 O O . ASP A 1 83 ? -0.560 -7.649 -7.595 1.00 86.50 83 ASP A O 1
ATOM 675 N N . HIS A 1 84 ? 1.269 -7.782 -8.862 1.00 88.00 84 HIS A N 1
ATOM 676 C CA . HIS A 1 84 ? 2.169 -7.427 -7.768 1.00 88.00 84 HIS A CA 1
ATOM 677 C C . HIS A 1 84 ? 1.934 -6.010 -7.213 1.00 88.00 84 HIS A C 1
ATOM 679 O O . HIS A 1 84 ? 2.066 -5.785 -6.009 1.00 88.00 84 HIS A O 1
ATOM 685 N N . CYS A 1 85 ? 1.612 -5.040 -8.075 1.00 90.00 85 CYS A N 1
ATOM 686 C CA . CYS A 1 85 ? 1.289 -3.677 -7.646 1.00 90.00 85 CYS A CA 1
ATOM 687 C C . CYS A 1 85 ? -0.075 -3.627 -6.956 1.00 90.00 85 CYS A C 1
ATOM 689 O O . CYS A 1 85 ? -0.198 -3.009 -5.900 1.00 90.00 85 CYS A O 1
ATOM 691 N N . GLN A 1 86 ? -1.069 -4.310 -7.520 1.00 92.06 86 GLN A N 1
ATOM 692 C CA . GLN A 1 86 ? -2.398 -4.414 -6.939 1.00 92.06 86 GLN A CA 1
ATOM 693 C C . GLN A 1 86 ? -2.348 -5.119 -5.582 1.00 92.06 86 GLN A C 1
ATOM 695 O O . GLN A 1 86 ? -2.905 -4.609 -4.622 1.00 92.06 86 GLN A O 1
ATOM 700 N N . ASP A 1 87 ? -1.589 -6.205 -5.450 1.00 92.75 87 ASP A N 1
ATOM 701 C CA . ASP A 1 87 ? -1.393 -6.912 -4.183 1.00 92.75 87 ASP A CA 1
ATOM 702 C C . ASP A 1 87 ? -0.781 -6.008 -3.101 1.00 92.75 87 ASP A C 1
ATOM 704 O O . ASP A 1 87 ? -1.177 -6.071 -1.941 1.00 92.75 87 ASP A O 1
ATOM 708 N N . LYS A 1 88 ? 0.158 -5.123 -3.457 1.00 93.81 88 LYS A N 1
ATOM 709 C CA . LYS A 1 88 ? 0.697 -4.131 -2.510 1.00 93.81 88 LYS A CA 1
ATOM 710 C C . LYS A 1 88 ? -0.340 -3.082 -2.110 1.00 93.81 88 LYS A C 1
ATOM 712 O O . LYS A 1 88 ? -0.368 -2.703 -0.946 1.00 93.81 88 LYS A O 1
ATOM 717 N N . LEU A 1 89 ? -1.180 -2.625 -3.041 1.00 93.81 89 LEU A N 1
ATOM 718 C CA . LEU A 1 89 ? -2.278 -1.700 -2.735 1.00 93.81 89 LEU A CA 1
ATOM 719 C C . LEU A 1 89 ? -3.338 -2.359 -1.845 1.00 93.81 89 LEU A C 1
ATOM 721 O O . LEU A 1 89 ? -3.841 -1.744 -0.912 1.00 93.81 89 LEU A O 1
ATOM 725 N N . LEU A 1 90 ? -3.656 -3.627 -2.096 1.00 94.31 90 LEU A N 1
ATOM 726 C CA . LEU A 1 90 ? -4.648 -4.358 -1.315 1.00 94.31 90 LEU A CA 1
ATOM 727 C C . LEU A 1 90 ? -4.174 -4.656 0.116 1.00 94.31 90 LEU A C 1
ATOM 729 O O . LEU A 1 90 ? -5.001 -4.886 0.991 1.00 94.31 90 LEU A O 1
ATOM 733 N N . ASP A 1 91 ? -2.869 -4.607 0.404 1.00 94.25 91 ASP A N 1
ATOM 734 C CA . ASP A 1 91 ? -2.380 -4.712 1.786 1.00 94.25 91 ASP A CA 1
ATOM 735 C C . ASP A 1 91 ? -2.878 -3.569 2.682 1.00 94.25 91 ASP A C 1
ATOM 737 O O . ASP A 1 91 ? -2.958 -3.761 3.892 1.00 94.25 91 ASP A O 1
ATOM 741 N N . LEU A 1 92 ? -3.256 -2.412 2.120 1.00 94.69 92 LEU A N 1
ATOM 742 C CA . LEU A 1 92 ? -3.811 -1.300 2.898 1.00 94.69 92 LEU A CA 1
ATOM 743 C C . LEU A 1 92 ? -5.151 -1.651 3.550 1.00 94.69 92 LEU A C 1
ATOM 745 O O . LEU A 1 92 ? -5.509 -1.010 4.536 1.00 94.69 92 LEU A O 1
ATOM 749 N N . TYR A 1 93 ? -5.879 -2.644 3.022 1.00 94.44 93 TYR A N 1
ATOM 750 C CA . TYR A 1 93 ? -7.182 -3.018 3.567 1.00 94.44 93 TYR A CA 1
ATOM 751 C C . TYR A 1 93 ? -7.079 -3.353 5.046 1.00 94.44 93 TYR A C 1
ATOM 753 O O . TYR A 1 93 ? -7.840 -2.778 5.800 1.00 94.44 93 TYR A O 1
ATOM 761 N N . GLY A 1 94 ? -6.113 -4.180 5.461 1.00 94.50 94 GLY A N 1
ATOM 762 C CA . GLY A 1 94 ? -5.959 -4.589 6.862 1.00 94.50 94 GLY A CA 1
ATOM 763 C C . GLY A 1 94 ? -5.993 -3.410 7.843 1.00 94.50 94 GLY A C 1
ATOM 764 O O . GLY A 1 94 ? -6.969 -3.271 8.578 1.00 94.50 94 GLY A O 1
ATOM 765 N N . PRO A 1 95 ? -4.996 -2.504 7.827 1.00 96.44 95 PRO A N 1
ATOM 766 C CA . PRO A 1 95 ? -4.980 -1.381 8.758 1.00 96.44 95 PRO A CA 1
ATOM 767 C C . PRO A 1 95 ? -6.147 -0.403 8.565 1.00 96.44 95 PRO A C 1
ATOM 769 O O . PRO A 1 95 ? -6.630 0.136 9.555 1.00 96.44 95 PRO A O 1
ATOM 772 N N . LEU A 1 96 ? -6.626 -0.160 7.338 1.00 95.75 96 LEU A N 1
ATOM 773 C CA . LEU A 1 96 ? -7.746 0.766 7.116 1.00 95.75 96 LEU A CA 1
ATOM 774 C C . LEU A 1 96 ? -9.072 0.211 7.641 1.00 95.75 96 LEU A C 1
ATOM 776 O O . LEU A 1 96 ? -9.839 0.945 8.260 1.00 95.75 96 LEU A O 1
ATOM 780 N N . THR A 1 97 ? -9.342 -1.076 7.422 1.00 94.75 97 THR A N 1
ATOM 781 C CA . THR A 1 97 ? -10.556 -1.709 7.937 1.00 94.75 97 THR A CA 1
ATOM 782 C C . THR A 1 97 ? -10.499 -1.853 9.442 1.00 94.75 97 THR A C 1
ATOM 784 O O . THR A 1 97 ? -11.522 -1.658 10.072 1.00 94.75 97 THR A O 1
ATOM 787 N N . SER A 1 98 ? -9.324 -2.080 10.033 1.00 94.25 98 SER A N 1
ATOM 788 C CA . SER A 1 98 ? -9.190 -2.069 11.491 1.00 94.25 98 SER A CA 1
ATOM 789 C C . SER A 1 98 ? -9.455 -0.700 12.110 1.00 94.25 98 SER A C 1
ATOM 791 O O . SER A 1 98 ? -10.048 -0.633 13.174 1.00 94.25 98 SER A O 1
ATOM 793 N N . ILE A 1 99 ? -9.067 0.401 11.454 1.00 95.50 99 ILE A N 1
ATOM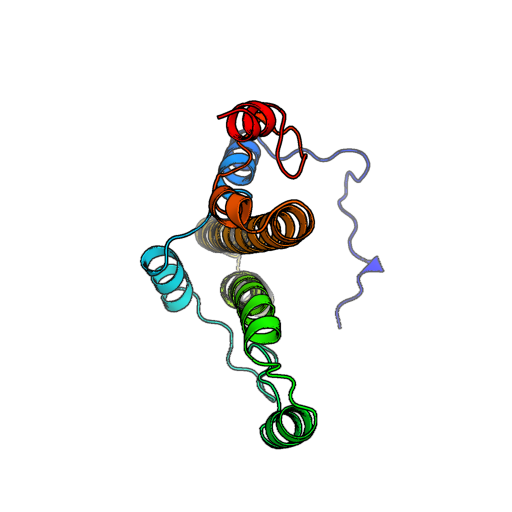 794 C CA . ILE A 1 99 ? -9.451 1.749 11.914 1.00 95.50 99 ILE A CA 1
ATOM 795 C C . ILE A 1 99 ? -10.973 1.905 11.90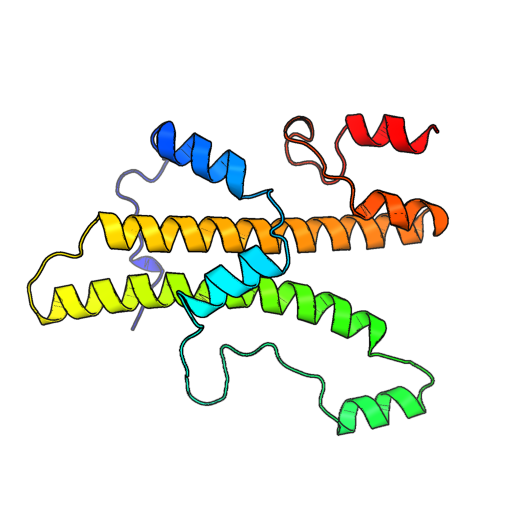9 1.00 95.50 99 ILE A C 1
ATOM 797 O O . ILE A 1 99 ? -11.536 2.447 12.856 1.00 95.50 99 ILE A O 1
ATOM 801 N N . LEU A 1 100 ? -11.626 1.444 10.839 1.00 94.31 100 LEU A N 1
ATOM 802 C CA . LEU A 1 100 ? -13.077 1.526 10.709 1.00 94.31 100 LEU A CA 1
ATOM 803 C C . LEU A 1 100 ? -13.795 0.655 11.750 1.00 94.31 100 LEU A C 1
ATOM 805 O O . LEU A 1 100 ? -14.764 1.111 12.343 1.00 94.31 100 LEU A O 1
ATOM 809 N N . ASP A 1 101 ? -13.297 -0.558 11.977 1.00 94.56 101 ASP A N 1
ATOM 810 C CA . ASP A 1 101 ? -13.826 -1.520 12.946 1.0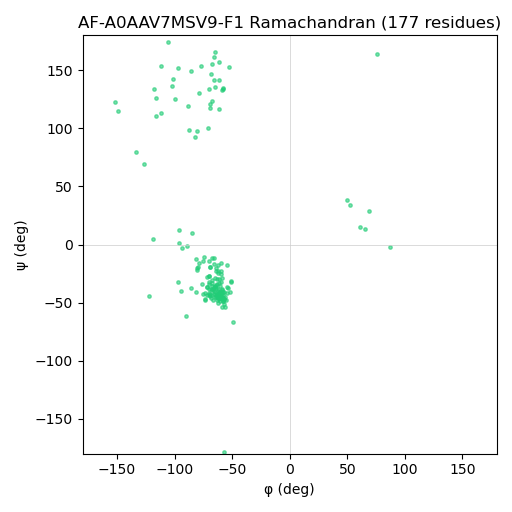0 94.56 101 ASP A CA 1
ATOM 811 C C . ASP A 1 101 ? -13.729 -0.968 14.374 1.00 94.56 101 ASP A C 1
ATOM 813 O O . ASP A 1 101 ? -14.742 -0.833 15.049 1.00 94.56 101 ASP A O 1
ATOM 817 N N . LEU A 1 102 ? -12.547 -0.477 14.771 1.00 94.88 102 LEU A N 1
ATOM 818 C CA . LEU A 1 102 ? -12.331 0.170 16.072 1.00 94.88 102 LEU A CA 1
ATOM 819 C C . LEU A 1 102 ? -13.254 1.374 16.291 1.00 94.88 102 LEU A C 1
ATOM 821 O O . LEU A 1 102 ? -13.758 1.586 17.393 1.00 94.88 102 LEU A O 1
ATOM 825 N N . ALA A 1 103 ? -13.459 2.193 15.255 1.00 94.50 103 ALA A N 1
ATOM 826 C CA . ALA A 1 103 ? -14.348 3.347 15.340 1.00 94.50 103 ALA A CA 1
ATOM 827 C C . ALA A 1 103 ? -15.815 2.929 15.514 1.00 94.50 103 ALA A C 1
ATOM 829 O O . ALA A 1 103 ? -16.553 3.580 16.254 1.00 94.50 103 ALA A O 1
ATOM 830 N N . GLU A 1 104 ? -16.236 1.856 14.847 1.00 95.19 104 GLU A N 1
ATOM 831 C CA . GLU A 1 104 ? -17.598 1.340 14.936 1.00 95.19 104 GLU A CA 1
ATOM 832 C C . GLU A 1 104 ? -17.861 0.639 16.276 1.00 95.19 104 GLU A C 1
ATOM 834 O O . GLU A 1 104 ? -18.896 0.898 16.892 1.00 95.19 104 GLU A O 1
ATOM 839 N N . GLU A 1 105 ? -16.918 -0.163 16.774 1.00 94.88 105 GLU A N 1
ATOM 840 C CA . GLU A 1 105 ? -16.973 -0.768 18.113 1.00 94.88 105 GLU A CA 1
ATOM 841 C C . GLU A 1 105 ? -17.109 0.309 19.193 1.00 94.88 105 GLU A C 1
ATOM 843 O O . GLU A 1 105 ? -18.062 0.292 19.974 1.00 94.88 105 GLU A O 1
ATOM 848 N N . ALA A 1 106 ? -16.236 1.322 19.170 1.00 95.50 106 ALA A N 1
ATOM 849 C CA . ALA A 1 106 ? -16.288 2.431 20.118 1.00 95.50 106 ALA A CA 1
ATOM 850 C C . ALA A 1 106 ? -17.626 3.189 20.060 1.00 95.50 106 ALA A C 1
ATOM 852 O O . ALA A 1 106 ? -18.195 3.557 21.091 1.00 95.50 106 ALA A O 1
ATOM 853 N N . ARG A 1 107 ? -18.180 3.377 18.855 1.00 95.00 107 ARG A N 1
ATOM 854 C CA . ARG A 1 107 ? -19.494 4.005 18.656 1.00 95.00 107 ARG A CA 1
ATOM 855 C C . ARG A 1 107 ? -20.631 3.173 19.254 1.00 95.00 107 ARG A C 1
ATOM 857 O O . ARG A 1 107 ? -21.561 3.753 19.814 1.00 95.00 107 ARG A O 1
ATOM 864 N N . ILE A 1 108 ? -20.596 1.850 19.100 1.00 96.12 108 ILE A N 1
ATOM 865 C CA . ILE A 1 108 ? -21.617 0.929 19.624 1.00 96.12 108 ILE A CA 1
ATOM 866 C C . ILE A 1 108 ? -21.546 0.857 21.151 1.00 96.12 108 ILE A C 1
ATOM 868 O O . ILE A 1 108 ? -22.580 0.902 21.817 1.00 96.12 108 ILE A O 1
ATOM 872 N N . GLU A 1 109 ? -20.339 0.771 21.701 1.00 95.81 109 GLU A N 1
ATOM 873 C CA . GLU A 1 109 ? -20.104 0.633 23.141 1.00 95.81 109 GLU A CA 1
ATOM 874 C C . GLU A 1 109 ? -20.180 1.964 23.901 1.00 95.81 109 GLU A C 1
ATOM 876 O O . GLU A 1 109 ? -20.238 1.975 25.131 1.00 95.81 109 GLU A O 1
ATOM 881 N N . GLY A 1 110 ? -20.186 3.096 23.190 1.00 95.50 110 GLY A N 1
ATOM 882 C CA . GLY A 1 110 ? -20.125 4.424 23.800 1.00 95.50 110 GLY A CA 1
ATOM 883 C C . GLY A 1 110 ? -18.770 4.712 24.454 1.00 95.50 110 GLY A C 1
ATOM 884 O O . GLY A 1 110 ? -18.700 5.459 25.431 1.00 95.50 110 GLY A O 1
ATOM 885 N N . THR A 1 111 ? -17.701 4.102 23.941 1.00 95.69 111 THR A N 1
ATOM 886 C CA . THR A 1 111 ? -16.325 4.254 24.422 1.00 95.69 111 THR A CA 1
ATOM 887 C C . THR A 1 111 ? -15.506 5.124 23.464 1.00 95.69 111 THR A C 1
ATOM 889 O O . THR A 1 111 ? -15.977 5.554 22.411 1.00 95.69 111 THR A O 1
ATOM 892 N N . ASN A 1 112 ? -14.268 5.444 23.849 1.00 94.06 112 ASN A N 1
ATOM 893 C CA . ASN A 1 112 ? -13.330 6.162 22.989 1.00 94.06 112 ASN A CA 1
ATOM 894 C C . ASN A 1 112 ? -12.325 5.183 22.379 1.00 94.06 112 ASN A C 1
ATOM 896 O O . ASN A 1 112 ? -11.831 4.292 23.068 1.00 94.06 112 ASN A O 1
ATOM 900 N N . VAL A 1 113 ? -11.953 5.410 21.119 1.00 94.81 113 VAL A N 1
ATOM 901 C CA . VAL A 1 113 ? -10.853 4.681 20.472 1.00 94.81 113 VAL A CA 1
ATOM 902 C C . VAL A 1 113 ? -9.522 5.110 21.088 1.00 94.81 113 VAL A C 1
ATOM 904 O O . VAL A 1 113 ? -9.260 6.308 21.211 1.00 94.81 113 VAL A O 1
ATOM 907 N N . ASP A 1 114 ? -8.655 4.149 21.417 1.00 94.38 114 ASP A N 1
ATOM 908 C CA . ASP A 1 114 ? -7.283 4.434 21.847 1.00 94.38 114 ASP A CA 1
ATOM 909 C C . ASP A 1 114 ? -6.504 5.160 20.722 1.00 94.38 114 ASP A C 1
ATOM 911 O O . ASP A 1 114 ? -6.255 4.574 19.657 1.00 94.38 114 ASP A O 1
ATOM 915 N N . PRO A 1 115 ? -6.063 6.418 20.941 1.00 94.44 115 PRO A N 1
ATOM 916 C CA . PRO A 1 115 ? -5.300 7.174 19.950 1.00 94.44 115 PRO A CA 1
ATOM 917 C C . PRO A 1 115 ? -3.995 6.489 19.528 1.00 94.44 115 PRO A C 1
ATOM 919 O O . PRO A 1 115 ? -3.538 6.674 18.396 1.00 94.44 115 PRO A O 1
ATOM 922 N N . VAL A 1 116 ? -3.382 5.693 20.411 1.00 95.00 116 VAL A N 1
ATOM 923 C CA . VAL A 1 116 ? -2.142 4.961 20.124 1.00 95.00 116 VAL A CA 1
ATOM 924 C C . VAL A 1 116 ? -2.407 3.854 19.108 1.00 95.00 116 VAL A C 1
ATOM 926 O O . VAL A 1 116 ? -1.651 3.716 18.143 1.00 95.00 116 VAL A O 1
ATOM 929 N N . VAL A 1 117 ? -3.495 3.098 19.272 1.00 93.31 117 VAL A N 1
ATOM 930 C CA . VAL A 1 117 ? -3.904 2.057 18.314 1.00 93.31 117 VAL A CA 1
ATOM 931 C C . VAL A 1 117 ? -4.256 2.685 16.966 1.00 93.31 117 VAL A C 1
ATOM 933 O O . VAL A 1 117 ? -3.757 2.235 15.932 1.00 93.31 117 VAL A O 1
ATOM 936 N N . LEU A 1 118 ? -5.018 3.782 16.967 1.00 94.31 118 LEU A N 1
ATOM 937 C CA . LEU A 1 118 ? -5.378 4.513 15.749 1.00 94.31 118 LEU A CA 1
ATOM 938 C C . LEU A 1 118 ? -4.137 4.997 14.980 1.00 94.31 118 LEU A C 1
ATOM 940 O O . LEU A 1 118 ? -4.008 4.762 13.774 1.00 94.31 118 LEU A O 1
ATOM 944 N N . SER A 1 119 ? -3.196 5.627 15.688 1.00 94.25 119 SER A N 1
ATOM 945 C CA . SER A 1 119 ? -1.921 6.089 15.127 1.00 94.25 119 SER A CA 1
ATOM 946 C C . SER A 1 119 ? -1.112 4.927 14.545 1.00 94.25 119 SER A C 1
ATOM 948 O O . SER A 1 119 ? -0.624 5.003 13.415 1.00 94.25 119 SER A O 1
ATOM 950 N N . ASN A 1 120 ? -1.040 3.807 15.266 1.00 94.00 120 ASN A N 1
ATOM 951 C CA . ASN A 1 120 ? -0.350 2.596 14.834 1.00 94.00 120 ASN A CA 1
ATOM 952 C C . ASN A 1 120 ? -0.926 2.004 13.541 1.00 94.00 120 ASN A C 1
ATOM 954 O O . ASN A 1 120 ? -0.151 1.568 12.681 1.00 94.00 120 ASN A O 1
ATOM 958 N N . CYS A 1 121 ? -2.249 1.983 13.381 1.00 94.75 121 CYS A N 1
ATOM 959 C CA . CYS A 1 121 ? -2.896 1.536 12.147 1.00 94.75 121 CYS A CA 1
ATOM 960 C C . CYS A 1 121 ? -2.626 2.510 10.993 1.00 94.75 121 CYS A C 1
ATOM 962 O O . CYS A 1 121 ? -2.224 2.088 9.905 1.00 94.75 121 CYS A O 1
ATOM 964 N N . ALA A 1 122 ? -2.764 3.817 11.233 1.00 95.19 122 ALA A N 1
ATOM 965 C CA . ALA A 1 122 ? -2.541 4.846 10.218 1.00 95.19 122 ALA A CA 1
ATOM 966 C C . ALA A 1 122 ? -1.094 4.838 9.698 1.00 95.19 122 ALA A C 1
ATOM 968 O O . ALA A 1 122 ? -0.857 4.828 8.489 1.00 95.19 122 ALA A O 1
ATOM 969 N N . GLN A 1 123 ? -0.113 4.753 10.598 1.00 94.94 123 GLN A N 1
ATOM 970 C CA . GLN A 1 123 ? 1.308 4.649 10.258 1.00 94.94 123 GLN A CA 1
ATOM 971 C C . GLN A 1 123 ? 1.613 3.431 9.374 1.00 94.94 123 GLN A C 1
ATOM 973 O O . GLN A 1 123 ? 2.364 3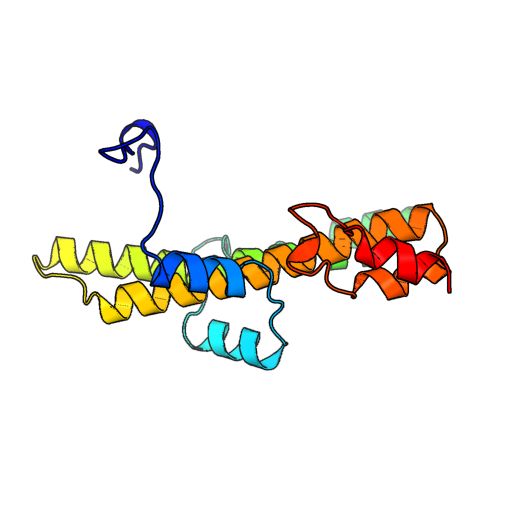.531 8.398 1.00 94.94 123 GLN A O 1
ATOM 978 N N . ARG A 1 124 ? 0.989 2.284 9.664 1.00 94.88 124 ARG A N 1
ATOM 979 C CA . ARG A 1 124 ? 1.125 1.065 8.853 1.00 94.88 124 ARG A CA 1
ATOM 980 C C . ARG A 1 124 ? 0.488 1.222 7.478 1.00 94.88 124 ARG A C 1
ATOM 982 O O . ARG A 1 124 ? 1.121 0.856 6.488 1.00 94.88 124 ARG A O 1
ATOM 989 N N . ALA A 1 125 ? -0.708 1.806 7.400 1.00 96.25 125 ALA A N 1
ATOM 990 C CA . ALA A 1 125 ? -1.356 2.115 6.127 1.00 96.25 125 ALA A CA 1
ATOM 991 C C . ALA A 1 125 ? -0.473 3.031 5.262 1.00 96.25 125 ALA A C 1
ATOM 993 O O . ALA A 1 125 ? -0.272 2.748 4.082 1.00 96.25 125 ALA A O 1
ATOM 994 N N . ILE A 1 126 ? 0.138 4.062 5.857 1.00 95.69 126 ILE A N 1
ATOM 995 C CA . ILE A 1 126 ? 1.078 4.967 5.176 1.00 95.69 126 ILE A CA 1
ATOM 996 C C . ILE A 1 126 ? 2.321 4.211 4.680 1.00 95.69 126 ILE A C 1
ATOM 998 O O . ILE A 1 126 ? 2.730 4.395 3.533 1.00 95.69 126 ILE A O 1
ATOM 1002 N N . CYS A 1 127 ? 2.909 3.330 5.496 1.00 95.25 127 CYS A N 1
ATOM 1003 C CA . CYS A 1 127 ? 4.047 2.500 5.082 1.00 95.25 127 CYS A CA 1
ATOM 1004 C C . CYS A 1 127 ? 3.701 1.580 3.899 1.00 95.25 127 CYS A C 1
ATOM 1006 O O . CYS A 1 127 ? 4.474 1.461 2.945 1.00 95.25 127 CYS A O 1
ATOM 1008 N N . LEU A 1 128 ? 2.537 0.927 3.939 1.00 95.94 128 LEU A N 1
ATOM 1009 C CA . LEU A 1 128 ? 2.073 0.046 2.864 1.00 95.94 128 LEU A CA 1
ATOM 1010 C C . LEU A 1 128 ? 1.736 0.834 1.591 1.00 95.94 128 LEU A C 1
ATOM 1012 O O . LEU A 1 128 ? 2.088 0.393 0.494 1.00 95.94 128 LEU A O 1
ATOM 1016 N N . LEU A 1 129 ? 1.143 2.023 1.731 1.00 95.62 129 LEU A N 1
ATOM 1017 C CA . LEU A 1 129 ? 0.904 2.950 0.626 1.00 95.62 129 LEU A CA 1
ATOM 1018 C C . LEU A 1 129 ? 2.216 3.367 -0.036 1.00 95.62 129 LEU A C 1
ATOM 1020 O O . LEU A 1 129 ? 2.328 3.305 -1.259 1.00 95.62 129 LEU A O 1
ATOM 1024 N N . GLY A 1 130 ? 3.223 3.726 0.762 1.00 93.50 130 GLY A N 1
ATOM 1025 C CA . GLY A 1 130 ? 4.556 4.052 0.269 1.00 93.50 130 GLY A CA 1
ATOM 1026 C C . GLY A 1 130 ? 5.185 2.907 -0.516 1.00 93.50 130 GLY A C 1
ATOM 1027 O O . GLY A 1 130 ? 5.624 3.091 -1.650 1.00 93.50 130 GLY A O 1
ATOM 1028 N N . ASN A 1 131 ? 5.106 1.686 0.013 1.00 93.69 131 ASN A N 1
ATOM 1029 C CA . ASN A 1 131 ? 5.583 0.487 -0.672 1.00 93.69 131 ASN A CA 1
ATOM 1030 C C . ASN A 1 131 ? 4.879 0.240 -2.017 1.00 93.69 131 ASN A C 1
ATOM 1032 O O . ASN A 1 131 ? 5.523 -0.121 -3.009 1.00 93.69 131 ASN A O 1
ATOM 1036 N N . ALA A 1 132 ? 3.556 0.410 -2.061 1.00 93.69 132 ALA A N 1
ATOM 1037 C CA . ALA A 1 132 ? 2.776 0.281 -3.287 1.00 93.69 132 ALA A CA 1
ATOM 1038 C C . ALA A 1 132 ? 3.147 1.370 -4.304 1.00 93.69 132 ALA A C 1
ATOM 1040 O O . ALA A 1 132 ? 3.391 1.069 -5.477 1.00 93.69 132 ALA A O 1
ATOM 1041 N N . ASN A 1 133 ? 3.261 2.616 -3.848 1.00 92.06 133 ASN A N 1
ATOM 1042 C CA . ASN A 1 133 ? 3.641 3.762 -4.662 1.00 92.06 133 ASN A CA 1
ATOM 1043 C C . ASN A 1 133 ? 5.040 3.588 -5.274 1.00 92.06 133 ASN A C 1
ATOM 1045 O O . ASN A 1 133 ? 5.209 3.739 -6.487 1.00 92.06 133 ASN A O 1
ATOM 1049 N N . SER A 1 134 ? 6.026 3.161 -4.482 1.00 90.62 134 SER A N 1
ATOM 1050 C CA . SER A 1 134 ? 7.386 2.892 -4.964 1.00 90.62 134 SER A CA 1
ATOM 1051 C C . SER A 1 134 ? 7.421 1.765 -5.997 1.00 90.62 134 SER A C 1
ATOM 1053 O O . SER A 1 134 ? 8.093 1.897 -7.025 1.00 90.62 134 SER A O 1
ATOM 1055 N N . ALA A 1 135 ? 6.639 0.696 -5.800 1.00 91.00 135 ALA A N 1
ATOM 1056 C CA . ALA A 1 135 ? 6.512 -0.380 -6.783 1.00 91.00 135 ALA A CA 1
ATOM 1057 C C . ALA A 1 135 ? 5.885 0.108 -8.103 1.00 91.00 135 ALA A C 1
ATOM 1059 O O . ALA A 1 135 ? 6.383 -0.217 -9.185 1.00 91.00 135 ALA A O 1
ATOM 1060 N N . MET A 1 136 ? 4.832 0.931 -8.038 1.00 90.88 136 MET A N 1
ATOM 1061 C CA . MET A 1 136 ? 4.223 1.542 -9.226 1.00 90.88 136 MET A CA 1
ATOM 1062 C C . MET A 1 136 ? 5.197 2.479 -9.949 1.00 90.88 136 MET A C 1
ATOM 1064 O O . MET A 1 136 ? 5.335 2.400 -11.173 1.00 90.88 136 MET A O 1
ATOM 1068 N N . ALA A 1 137 ? 5.921 3.327 -9.215 1.00 89.88 137 ALA A N 1
ATOM 1069 C CA . ALA A 1 137 ? 6.932 4.216 -9.778 1.00 89.88 137 ALA A CA 1
ATOM 1070 C C . ALA A 1 137 ? 8.049 3.426 -10.479 1.00 89.88 137 ALA A C 1
ATOM 1072 O O . ALA A 1 137 ? 8.413 3.753 -11.609 1.00 89.88 137 ALA A O 1
ATOM 1073 N N . GLN A 1 138 ? 8.545 2.347 -9.864 1.00 89.69 138 GLN A N 1
ATOM 1074 C CA . GLN A 1 138 ? 9.531 1.446 -10.470 1.00 89.69 138 GLN A CA 1
ATOM 1075 C C . GLN A 1 138 ? 9.001 0.815 -11.765 1.00 89.69 138 GLN A C 1
ATOM 1077 O O . GLN A 1 138 ? 9.710 0.776 -12.773 1.00 89.69 138 GLN A O 1
ATOM 1082 N N . LYS A 1 139 ? 7.747 0.343 -11.788 1.00 89.06 139 LYS A N 1
ATOM 1083 C CA . LYS A 1 139 ? 7.131 -0.211 -13.009 1.00 89.06 139 LYS A CA 1
ATOM 1084 C C . LYS A 1 139 ? 7.005 0.838 -14.110 1.00 89.06 139 LYS A C 1
ATOM 1086 O O . LYS A 1 139 ? 7.317 0.536 -15.264 1.00 89.06 139 LYS A O 1
ATOM 1091 N N . ARG A 1 140 ? 6.587 2.061 -13.770 1.00 90.12 140 ARG A N 1
ATOM 1092 C CA . ARG A 1 140 ? 6.505 3.188 -14.714 1.00 90.12 140 ARG A CA 1
ATOM 1093 C C . ARG A 1 140 ? 7.878 3.512 -15.302 1.00 90.12 140 ARG A C 1
ATOM 1095 O O . ARG A 1 140 ? 7.994 3.564 -16.526 1.00 90.12 140 ARG A O 1
ATOM 1102 N N . ARG A 1 141 ? 8.911 3.628 -14.458 1.00 90.62 141 ARG A N 1
ATOM 1103 C CA . ARG A 1 141 ? 10.308 3.821 -14.884 1.00 90.62 141 ARG A CA 1
ATOM 1104 C C . ARG A 1 141 ? 10.755 2.709 -15.825 1.00 90.62 141 ARG A C 1
ATOM 1106 O O . ARG A 1 141 ? 11.144 2.985 -16.954 1.00 90.62 141 ARG A O 1
ATOM 1113 N N . LYS A 1 142 ? 10.597 1.445 -15.416 1.00 89.94 142 LYS A N 1
ATOM 1114 C CA . LYS A 1 142 ? 10.987 0.275 -16.219 1.00 89.94 142 LYS A CA 1
ATOM 1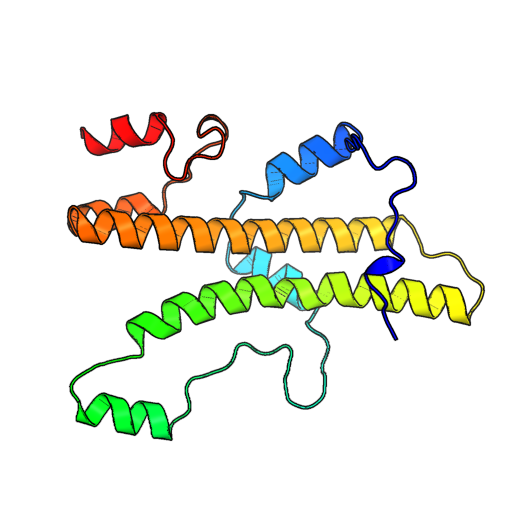115 C C . LYS A 1 142 ? 10.322 0.271 -17.591 1.00 89.94 142 LYS A C 1
ATOM 1117 O O . LYS A 1 142 ? 10.989 0.025 -18.589 1.00 89.94 142 LYS A O 1
ATOM 1122 N N . ARG A 1 143 ? 9.017 0.556 -17.657 1.00 89.00 143 ARG A N 1
ATOM 1123 C CA . ARG A 1 143 ? 8.266 0.585 -18.920 1.00 89.00 143 ARG A CA 1
ATOM 1124 C C . ARG A 1 143 ? 8.751 1.688 -19.859 1.00 89.00 143 ARG A C 1
ATOM 1126 O O . ARG A 1 143 ? 8.741 1.470 -21.066 1.00 89.00 143 ARG A O 1
ATOM 1133 N N . LEU A 1 144 ? 9.132 2.848 -19.327 1.00 89.81 144 LEU A N 1
ATOM 1134 C CA . LEU A 1 144 ? 9.659 3.949 -20.130 1.00 89.81 144 LEU A CA 1
ATOM 1135 C C . LEU A 1 144 ? 11.082 3.647 -20.615 1.00 89.81 144 LEU A C 1
ATOM 1137 O O . LEU A 1 144 ? 11.338 3.746 -21.807 1.00 89.81 144 LEU A O 1
ATOM 1141 N N . LEU A 1 145 ? 11.959 3.175 -19.728 1.00 89.38 145 LEU A N 1
ATOM 1142 C CA . LEU A 1 145 ? 13.341 2.824 -20.070 1.00 89.38 145 LEU A CA 1
ATOM 1143 C C . LEU A 1 145 ? 13.408 1.709 -21.122 1.00 89.38 145 LEU A C 1
ATOM 1145 O O . LEU A 1 145 ? 14.138 1.844 -22.093 1.00 89.38 145 LEU A O 1
ATOM 1149 N N . LEU A 1 146 ? 12.567 0.671 -21.011 1.00 89.50 146 LEU A N 1
ATOM 1150 C CA . LEU A 1 146 ? 12.475 -0.405 -22.011 1.00 89.50 146 LEU A CA 1
ATOM 1151 C C . LEU A 1 146 ? 12.083 0.079 -23.418 1.00 89.50 146 LEU A C 1
ATOM 1153 O O . LEU A 1 146 ? 12.371 -0.617 -24.386 1.00 89.50 146 LEU A O 1
ATOM 1157 N N . LYS A 1 147 ? 11.390 1.221 -23.539 1.00 89.31 147 LYS A N 1
ATOM 1158 C CA . LYS A 1 147 ? 11.052 1.816 -24.843 1.00 89.31 147 LYS A CA 1
ATOM 1159 C C . LYS A 1 147 ? 12.209 2.606 -25.452 1.00 89.31 147 LYS A C 1
ATOM 1161 O O . LYS A 1 147 ? 12.180 2.840 -26.653 1.00 89.31 147 LYS A O 1
ATOM 1166 N N . ILE A 1 148 ? 13.153 3.050 -24.627 1.00 88.44 148 ILE A N 1
ATOM 1167 C CA . ILE A 1 148 ? 14.316 3.831 -25.048 1.00 88.44 148 ILE A CA 1
ATOM 1168 C C . ILE A 1 148 ? 15.453 2.867 -25.388 1.00 88.44 148 ILE A C 1
ATOM 1170 O O . ILE A 1 148 ? 15.868 2.787 -26.537 1.00 88.44 148 ILE A O 1
ATOM 1174 N N . ASP A 1 149 ? 15.901 2.092 -24.399 1.00 86.50 149 ASP A N 1
ATOM 1175 C CA . ASP A 1 149 ? 16.917 1.054 -24.554 1.00 86.50 149 ASP A CA 1
ATOM 1176 C C . ASP A 1 149 ? 16.686 -0.046 -23.494 1.00 86.50 149 ASP A C 1
ATOM 1178 O O . ASP A 1 149 ? 16.692 0.235 -22.287 1.00 86.50 149 ASP A O 1
ATOM 1182 N N . PRO A 1 150 ? 16.499 -1.319 -23.902 1.00 87.81 150 PRO A N 1
ATOM 1183 C CA . PRO A 1 150 ? 16.346 -2.443 -22.983 1.00 87.81 150 PRO A CA 1
ATOM 1184 C C . PRO A 1 150 ? 17.431 -2.560 -21.900 1.00 87.81 150 PRO A C 1
ATOM 1186 O O . PRO A 1 150 ? 17.125 -3.003 -20.783 1.00 87.81 150 PRO A O 1
ATOM 1189 N N . LYS A 1 151 ? 18.670 -2.142 -22.190 1.00 87.25 151 LYS A N 1
ATOM 1190 C CA . LYS A 1 151 ? 19.804 -2.180 -21.249 1.00 87.25 151 LYS A CA 1
ATOM 1191 C C . LYS A 1 151 ? 19.596 -1.259 -20.048 1.00 87.25 151 LYS A C 1
ATOM 1193 O O . LYS A 1 151 ? 20.038 -1.578 -18.946 1.00 87.25 151 LYS A O 1
ATOM 1198 N N . LEU A 1 152 ? 18.836 -0.178 -20.221 1.00 85.62 152 LEU A N 1
ATOM 1199 C CA . LEU A 1 152 ? 18.550 0.787 -19.160 1.00 85.62 152 LEU A CA 1
ATOM 1200 C C . LEU A 1 152 ? 17.541 0.262 -18.132 1.00 85.62 152 LEU A C 1
ATOM 1202 O O . LEU A 1 152 ? 17.366 0.860 -17.075 1.00 85.62 152 LEU A O 1
ATOM 1206 N N . SER A 1 153 ? 16.868 -0.862 -18.393 1.00 82.81 153 SER A N 1
ATOM 1207 C CA . SER A 1 153 ? 15.809 -1.375 -17.511 1.00 82.81 153 SER A CA 1
ATOM 1208 C C . SER A 1 153 ? 16.263 -1.685 -16.078 1.00 82.81 153 SER A C 1
ATOM 1210 O O . SER A 1 153 ? 15.430 -1.657 -15.168 1.00 82.81 153 SER A O 1
ATOM 1212 N N . ASN A 1 154 ? 17.561 -1.918 -15.862 1.00 84.12 154 ASN A N 1
ATOM 1213 C CA . ASN A 1 154 ? 18.150 -2.119 -14.537 1.00 84.12 154 ASN A CA 1
ATOM 1214 C C . ASN A 1 154 ? 18.170 -0.836 -13.694 1.00 84.12 154 ASN A C 1
ATOM 1216 O O . ASN A 1 154 ? 18.049 -0.914 -12.476 1.00 84.12 154 ASN A O 1
ATOM 1220 N N . LEU A 1 155 ? 18.213 0.343 -14.322 1.00 85.06 155 LEU A N 1
ATOM 1221 C CA . LEU A 1 155 ? 18.151 1.631 -13.624 1.00 85.06 155 LEU A CA 1
ATOM 1222 C C . LEU A 1 155 ? 16.762 1.903 -13.028 1.00 85.06 155 LEU A C 1
ATOM 1224 O O . LEU A 1 155 ? 16.601 2.762 -12.165 1.00 85.06 155 LEU A O 1
ATOM 1228 N N . ALA A 1 156 ? 15.740 1.145 -13.437 1.00 85.19 156 ALA A N 1
ATOM 1229 C CA . ALA A 1 156 ? 14.375 1.334 -12.967 1.00 85.19 156 ALA A CA 1
ATOM 1230 C C . ALA A 1 156 ? 14.189 1.089 -11.465 1.00 85.19 156 ALA A C 1
ATOM 1232 O O . ALA A 1 156 ? 13.174 1.518 -10.928 1.00 85.19 156 ALA A O 1
ATOM 1233 N N . SER A 1 157 ? 15.094 0.371 -10.794 1.00 82.69 157 SER A N 1
ATOM 1234 C CA . SER A 1 157 ? 15.059 0.175 -9.338 1.00 82.69 157 SER A CA 1
ATOM 1235 C C . SER A 1 157 ? 15.630 1.360 -8.561 1.00 82.69 157 SER A C 1
ATOM 1237 O O . SER A 1 157 ? 15.279 1.514 -7.395 1.00 82.69 157 SER A O 1
ATOM 1239 N N . LYS A 1 158 ? 16.441 2.224 -9.187 1.00 79.06 158 LYS A N 1
ATOM 1240 C CA . LYS A 1 158 ? 17.091 3.350 -8.511 1.00 79.06 158 LYS A CA 1
ATOM 1241 C C . LYS A 1 158 ? 16.069 4.407 -8.121 1.00 79.06 158 LYS A C 1
ATOM 1243 O O . LYS A 1 158 ? 15.393 4.953 -8.990 1.00 79.06 158 LYS A O 1
ATOM 1248 N N . GLU A 1 159 ? 15.914 4.657 -6.827 1.00 68.50 159 GLU A N 1
ATOM 1249 C CA . GLU A 1 159 ? 14.959 5.643 -6.332 1.00 68.50 159 GLU A CA 1
ATOM 1250 C C . GLU A 1 159 ? 15.241 7.034 -6.893 1.00 68.50 159 GLU A C 1
ATOM 1252 O O . GLU A 1 159 ? 16.367 7.527 -6.861 1.00 68.50 159 GLU A O 1
ATOM 1257 N N . ALA A 1 160 ? 14.175 7.674 -7.370 1.00 66.69 160 ALA A N 1
ATOM 1258 C CA . ALA A 1 160 ? 14.154 9.110 -7.546 1.00 66.69 160 ALA A CA 1
ATOM 1259 C C . ALA A 1 160 ? 14.108 9.689 -6.122 1.00 66.69 160 ALA A C 1
ATOM 1261 O O . ALA A 1 160 ? 13.071 9.602 -5.459 1.00 66.69 160 ALA A O 1
ATOM 1262 N N . GLY A 1 161 ? 15.261 10.133 -5.611 1.00 65.88 161 GLY A N 1
ATOM 1263 C CA . GLY A 1 161 ? 15.407 10.644 -4.243 1.00 65.88 161 GLY A CA 1
ATOM 1264 C C . GLY A 1 161 ? 14.465 11.817 -3.938 1.00 65.88 161 GLY A C 1
ATOM 1265 O O . GLY A 1 161 ? 13.679 12.247 -4.784 1.00 65.88 161 GLY A O 1
ATOM 1266 N N . GLN A 1 162 ? 14.533 12.371 -2.725 1.00 67.44 162 GLN A N 1
ATOM 1267 C CA . GLN A 1 162 ? 13.693 13.522 -2.347 1.00 67.44 162 GLN A CA 1
ATOM 1268 C C . GLN A 1 162 ? 13.844 14.699 -3.330 1.00 67.44 162 GLN A C 1
ATOM 1270 O O . GLN A 1 162 ? 12.836 15.279 -3.733 1.00 67.44 162 GLN A O 1
ATOM 1275 N N . GLU A 1 163 ? 15.064 14.898 -3.835 1.00 68.69 163 GLU A N 1
ATOM 1276 C CA . GLU A 1 163 ? 15.466 15.865 -4.872 1.00 68.69 163 GLU A CA 1
ATOM 1277 C C . GLU A 1 163 ? 14.677 15.773 -6.188 1.00 68.69 163 GLU A C 1
ATOM 1279 O O . GLU A 1 163 ? 14.692 16.694 -6.998 1.00 68.69 163 GLU A O 1
ATOM 1284 N N . ALA A 1 164 ? 13.984 14.659 -6.450 1.00 75.06 164 ALA A N 1
ATOM 1285 C CA . ALA A 1 164 ? 13.226 14.497 -7.684 1.00 75.06 164 ALA A CA 1
ATOM 1286 C C . ALA A 1 164 ? 12.013 15.436 -7.776 1.00 75.06 164 ALA A C 1
ATOM 1288 O O . ALA A 1 164 ? 11.413 15.514 -8.842 1.00 75.06 164 ALA A O 1
ATOM 1289 N N . ASN A 1 165 ? 11.615 16.112 -6.688 1.00 78.75 165 ASN A N 1
ATOM 1290 C CA . ASN A 1 165 ? 10.561 17.138 -6.685 1.00 78.75 165 ASN A CA 1
ATOM 1291 C C . ASN A 1 165 ? 9.248 16.701 -7.368 1.00 78.75 165 ASN A C 1
ATOM 1293 O O . ASN A 1 165 ? 8.585 17.467 -8.057 1.00 78.75 165 ASN A O 1
ATOM 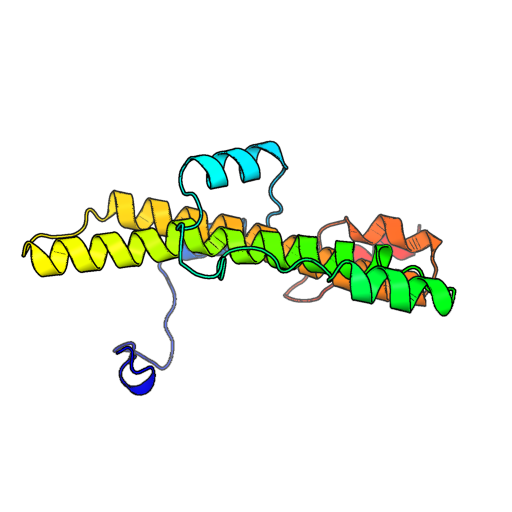1297 N N . GLY A 1 166 ? 8.866 15.431 -7.184 1.00 79.00 166 GLY A N 1
ATOM 1298 C CA . GLY A 1 166 ? 7.643 14.858 -7.764 1.00 79.00 166 GLY A CA 1
ATOM 1299 C C . GLY A 1 166 ? 7.802 14.300 -9.183 1.00 79.00 166 GLY A C 1
ATOM 1300 O O . GLY A 1 166 ? 6.863 13.708 -9.717 1.00 79.00 166 GLY A O 1
ATOM 1301 N N . LEU A 1 167 ? 8.987 14.412 -9.780 1.00 86.31 167 LEU A N 1
ATOM 1302 C CA . LEU A 1 167 ? 9.317 13.807 -11.066 1.00 86.31 167 LEU A CA 1
ATOM 1303 C C . LEU A 1 167 ? 9.578 12.301 -10.928 1.00 86.31 167 LEU A C 1
ATOM 1305 O O . LEU A 1 167 ? 9.997 11.795 -9.888 1.00 86.31 167 LEU A O 1
ATOM 1309 N N . LEU A 1 168 ? 9.355 11.566 -12.021 1.00 85.69 168 LEU A N 1
ATOM 1310 C CA . LEU A 1 168 ? 9.494 10.105 -12.052 1.00 85.69 168 LEU A CA 1
ATOM 1311 C C . LEU A 1 168 ? 10.955 9.624 -11.957 1.00 85.69 168 LEU A C 1
ATOM 1313 O O . LEU A 1 168 ? 11.192 8.502 -11.512 1.00 85.69 168 LEU A O 1
ATOM 1317 N N . PHE A 1 169 ? 11.900 10.453 -12.400 1.00 85.38 169 PHE A N 1
ATOM 1318 C CA . PHE A 1 169 ? 13.334 10.153 -12.452 1.00 85.38 169 PHE A CA 1
ATOM 1319 C C . PHE A 1 169 ? 14.153 11.174 -11.647 1.00 85.38 169 PHE A C 1
ATOM 1321 O O . PHE A 1 169 ? 14.994 10.774 -10.852 1.00 85.38 169 PHE A O 1
ATOM 1328 N N . GLY A 1 170 ? 13.846 12.471 -11.787 1.00 83.94 170 GLY A N 1
ATOM 1329 C CA . GLY A 1 170 ? 14.602 13.560 -11.160 1.00 83.94 170 GLY A CA 1
ATOM 1330 C C . GLY A 1 170 ? 15.931 13.845 -11.868 1.00 83.94 170 GLY A C 1
ATOM 1331 O O . GLY A 1 170 ? 16.422 13.026 -12.645 1.00 83.94 170 GLY A O 1
ATOM 1332 N N . ASP A 1 171 ? 16.526 15.004 -11.593 1.00 81.06 171 ASP A N 1
ATOM 1333 C CA . ASP A 1 171 ? 17.735 15.462 -12.297 1.00 81.06 171 ASP A CA 1
ATOM 1334 C C . ASP A 1 171 ? 18.964 14.598 -11.994 1.00 81.06 171 ASP A C 1
ATOM 1336 O O . ASP A 1 171 ? 19.835 14.402 -12.843 1.00 81.06 171 ASP A O 1
ATOM 1340 N N . SER A 1 172 ? 19.025 14.015 -10.795 1.00 74.94 172 SER A N 1
ATOM 1341 C CA . SER A 1 172 ? 20.097 13.096 -10.404 1.00 74.94 172 SER A CA 1
ATOM 1342 C C . SER A 1 172 ? 20.152 11.844 -11.282 1.00 74.94 172 SER A C 1
ATOM 1344 O O . SER A 1 172 ? 21.240 11.325 -11.515 1.00 74.94 172 SER A O 1
ATOM 1346 N N . PHE A 1 173 ? 19.015 11.406 -11.829 1.00 78.56 173 PHE A N 1
ATOM 1347 C CA . PHE A 1 173 ? 18.935 10.248 -12.718 1.00 78.56 173 PHE A CA 1
ATOM 1348 C C . PHE A 1 173 ? 19.544 10.517 -14.099 1.00 78.56 173 PHE A C 1
ATOM 1350 O O . PHE A 1 173 ? 20.053 9.597 -14.733 1.00 78.56 173 PHE A O 1
ATOM 1357 N N . ILE A 1 174 ? 19.548 11.773 -14.565 1.00 76.62 174 ILE A N 1
ATOM 1358 C CA . ILE A 1 174 ? 20.182 12.142 -15.843 1.00 76.62 174 ILE A CA 1
ATOM 1359 C C . ILE A 1 174 ? 21.680 11.821 -15.800 1.00 76.62 174 ILE A C 1
ATOM 1361 O O . ILE A 1 174 ? 22.236 11.346 -16.784 1.00 76.62 174 ILE A O 1
ATOM 1365 N N . LYS A 1 175 ? 22.326 11.998 -14.640 1.00 76.19 175 LYS A N 1
ATOM 1366 C CA . LYS A 1 175 ? 23.746 11.666 -14.456 1.00 76.19 175 LYS A CA 1
ATOM 1367 C C . LYS A 1 175 ? 24.028 10.171 -14.622 1.00 76.19 175 LYS A C 1
ATOM 1369 O O . LYS A 1 175 ? 25.109 9.813 -15.069 1.00 76.19 175 LYS A O 1
ATOM 1374 N N . ASP A 1 176 ? 23.064 9.312 -14.300 1.00 74.31 176 ASP A N 1
ATOM 1375 C CA . ASP A 1 176 ? 23.203 7.858 -14.438 1.00 74.31 176 ASP A CA 1
ATOM 1376 C C . ASP A 1 176 ? 22.998 7.361 -15.869 1.00 74.31 176 ASP A C 1
ATOM 1378 O O . ASP A 1 176 ? 23.406 6.250 -16.184 1.00 74.31 176 ASP A O 1
ATOM 1382 N N . LEU A 1 177 ? 22.353 8.158 -16.727 1.00 72.06 177 LEU A N 1
ATOM 1383 C CA . LEU A 1 177 ? 22.190 7.847 -18.151 1.00 72.06 177 LEU A CA 1
ATOM 1384 C C . LEU A 1 177 ? 23.455 8.147 -18.969 1.00 72.06 177 LEU A C 1
ATOM 1386 O O . LEU A 1 177 ? 23.559 7.691 -20.104 1.00 72.06 177 LEU A O 1
ATOM 1390 N N . SER A 1 178 ? 24.382 8.926 -18.407 1.00 67.44 178 SER A N 1
ATOM 1391 C CA . SER A 1 178 ? 25.610 9.381 -19.068 1.00 67.44 178 SER A CA 1
ATOM 1392 C C . SER A 1 178 ? 26.845 8.521 -18.755 1.00 67.44 178 SER A C 1
ATOM 1394 O O . SER A 1 178 ? 27.926 8.848 -19.241 1.00 67.44 178 SER A O 1
ATOM 1396 N N . ASN A 1 179 ? 26.692 7.460 -17.951 1.00 57.28 179 ASN A N 1
ATOM 1397 C CA . ASN A 1 179 ? 27.734 6.482 -17.598 1.00 57.28 179 ASN A CA 1
ATOM 1398 C C . ASN A 1 179 ? 27.462 5.133 -18.270 1.00 57.28 179 ASN A C 1
ATOM 1400 O O . ASN A 1 179 ? 28.449 4.440 -18.598 1.00 57.28 179 ASN A O 1
#